Protein AF-A0A965UX71-F1 (afdb_monomer_lite)

Sequence (332 aa):
MTTPDVGQTIRFPSTSLLTIDSEDRWADYNQARAQQPGPYLDPFNFRLQGNQVLSTGFFTRLGVSEVVMPWCPNINPKTNKITINWTVPLVVGSQSITITLVDGFYTPQNLASTIQTIVRNIPGAPLPTFTMTYGDVDYPAFTYGSAEAGVSVSFSPLPYGTAAYPYPSTTKQLFDVLGLNNTNDPRDASGNPAPVPGSGATPGGVYFGHFTLCQAIRYVDIVCPRLVAYQGLFDGSSQGSARDSLCRVYLGGFQSNLAVNDADFAPTGTLPVVVYRNFTTPKQIQWIAKQNISANLEFQVYGDDGQLFSSNFEETNLTQENWSMTLLLSEN

Secondary structure (DSSP, 8-state):
-PPP------PPP-EEEEEEEGGGGSSSHHHHHH--SSTT--TTEEEEEEEEEEE-S---EEEEEEEEEEPPPSBSTTTSEEEEEEE-TT-SS-EEEEEEPPSB---HHHHHHHHHHHHHT-TT-S-TTEEEEEEETTEEEEEEEE-STT-EEEEEPPPTTBTTB-S-TTS--HHHHTT--TT-EEE-TTS-B----TT-PPTT-EEEPPP----S-SEEEEE-HHHHTT-SS--S---S--S--SEEEES-----SS-TT-TT---TTSS--EEEEE-SSPPEEE--TT--EEEEEEEEEEETTSSBGGGGTTTSSPPPPP-EEEEEEE--

pLDDT: mean 83.26, std 14.19, range [36.56, 98.06]

Foldseek 3Di:
DDDPPDPDDDDDKDKDKDKDWLVLLDPDPVRLVVDDDDPCVFLQWHWQDDPDFSDFAQFFKKFWFKKKFWFFALCFPQAFKWKKWKDAPPDPDIDIDIDGHAGDFAFQQSVQVRVLVRQLPDPPDPAVQKHWGAFDDAAGAIKIWGQDFRMGMDIDGDDECDPVRNHHPLADYNCVLRQADPCQFFDDPVRHRDDDDPDDDRGGTMTIHHHHRSHRFFKKFKAKQVVQVQFPDQDPPDPQASGGGSDMGGQDDDDDPDDSRDSPDHGRNSHTDIDMDGDPPGDMGGGDGRDTRHSTIIIHMATSNRHTSCVRCPPHPDDRDMMMIMMMGISD

Radius of gyration: 25.94 Å; chains: 1; bounding box: 64×42×102 Å

Structure (mmCIF, N/CA/C/O backbone):
data_AF-A0A965UX71-F1
#
_entry.id   AF-A0A965UX71-F1
#
loop_
_atom_site.group_PDB
_atom_site.id
_atom_site.type_symbol
_atom_site.label_atom_id
_atom_site.label_alt_id
_atom_site.label_comp_id
_atom_site.label_asym_id
_atom_site.label_entity_id
_atom_site.label_seq_id
_atom_site.pdbx_PDB_ins_code
_atom_site.Cartn_x
_atom_site.Cartn_y
_atom_site.Cartn_z
_atom_site.occupancy
_atom_site.B_iso_or_equiv
_atom_site.auth_seq_id
_atom_site.auth_comp_id
_atom_site.auth_asym_id
_atom_site.auth_atom_id
_atom_site.pdbx_PDB_model_num
ATOM 1 N N . MET A 1 1 ? -22.814 -2.228 70.847 1.00 54.53 1 MET A N 1
ATOM 2 C CA . MET A 1 1 ? -23.042 -1.618 69.521 1.00 54.53 1 MET A CA 1
ATOM 3 C C . MET A 1 1 ? -22.538 -2.608 68.491 1.00 54.53 1 MET A C 1
ATOM 5 O O . MET A 1 1 ? -21.334 -2.758 68.354 1.00 54.53 1 MET A O 1
ATOM 9 N N . THR A 1 2 ? -23.435 -3.371 67.878 1.00 57.84 2 THR A N 1
ATOM 10 C CA . THR A 1 2 ? -23.113 -4.266 66.764 1.00 57.84 2 THR A CA 1
ATOM 11 C C . THR A 1 2 ? -22.982 -3.412 65.510 1.00 57.84 2 THR A C 1
ATOM 13 O O . THR A 1 2 ? -23.930 -2.719 65.142 1.00 57.84 2 THR A O 1
ATOM 16 N N . THR A 1 3 ? -21.799 -3.397 64.899 1.00 61.12 3 THR A N 1
ATOM 17 C CA . THR A 1 3 ? -21.593 -2.819 63.568 1.00 61.12 3 THR A CA 1
ATOM 18 C C . THR A 1 3 ? -22.593 -3.461 62.604 1.00 61.12 3 THR A C 1
ATOM 20 O O . THR A 1 3 ? -22.674 -4.689 62.589 1.00 61.12 3 THR A O 1
ATOM 23 N N . PRO A 1 4 ? -23.390 -2.679 61.853 1.00 64.88 4 PRO A N 1
ATOM 24 C CA . PRO A 1 4 ? -24.297 -3.249 60.868 1.00 64.88 4 PRO A CA 1
ATOM 25 C C . PRO A 1 4 ? -23.485 -4.023 59.828 1.00 64.88 4 PRO A C 1
ATOM 27 O O . PRO A 1 4 ? -22.452 -3.529 59.369 1.00 64.88 4 PRO A O 1
ATOM 30 N N . ASP A 1 5 ? -23.947 -5.225 59.479 1.00 57.62 5 ASP A N 1
ATOM 31 C CA . ASP A 1 5 ? -23.404 -5.998 58.364 1.00 57.62 5 ASP A CA 1
ATOM 32 C C . ASP A 1 5 ? -23.476 -5.141 57.099 1.00 57.62 5 ASP A C 1
ATOM 34 O O . ASP A 1 5 ? -24.552 -4.845 56.572 1.00 57.62 5 ASP A O 1
ATOM 38 N N . VAL A 1 6 ? -22.314 -4.697 56.624 1.00 68.12 6 VAL A N 1
ATOM 39 C CA . VAL A 1 6 ? -22.210 -3.997 55.349 1.00 68.12 6 VAL A CA 1
ATOM 40 C C . VAL A 1 6 ? -22.163 -5.069 54.273 1.00 68.12 6 VAL A C 1
ATOM 42 O O . VAL A 1 6 ? -21.115 -5.655 54.009 1.00 68.12 6 VAL A O 1
ATOM 45 N N . GLY A 1 7 ? -23.312 -5.344 53.657 1.00 62.47 7 GLY A N 1
ATOM 46 C CA . GLY A 1 7 ? -23.377 -6.190 52.472 1.00 62.47 7 GLY A CA 1
ATOM 47 C C . GLY A 1 7 ? -22.510 -5.594 51.364 1.00 62.47 7 GLY A C 1
ATOM 48 O O . GLY A 1 7 ? -22.848 -4.559 50.787 1.00 62.47 7 GLY A O 1
ATOM 49 N N . GLN A 1 8 ? -21.374 -6.225 51.071 1.00 67.44 8 GLN A N 1
ATOM 50 C CA . GLN A 1 8 ? -20.514 -5.812 49.970 1.00 67.44 8 GLN A CA 1
ATOM 51 C C . GLN A 1 8 ? -21.078 -6.391 48.670 1.00 67.44 8 GLN A C 1
ATOM 53 O O . GLN A 1 8 ? -21.149 -7.605 48.492 1.00 67.44 8 GLN A O 1
ATOM 58 N N . THR A 1 9 ? -21.495 -5.525 47.747 1.00 68.81 9 THR A N 1
ATOM 59 C CA . THR A 1 9 ? -21.882 -5.968 46.403 1.00 68.81 9 THR A CA 1
ATOM 60 C C . THR A 1 9 ? -20.615 -6.338 45.636 1.00 68.81 9 THR A C 1
ATOM 62 O O . THR A 1 9 ? -19.836 -5.461 45.264 1.00 68.81 9 THR A O 1
ATOM 65 N N . ILE A 1 10 ? -20.393 -7.634 45.414 1.00 69.75 10 ILE A N 1
ATOM 66 C CA . ILE A 1 10 ? -19.317 -8.136 44.556 1.00 69.75 10 ILE A CA 1
ATOM 67 C C . ILE A 1 10 ? -19.854 -8.166 43.125 1.00 69.75 10 ILE A C 1
ATOM 69 O O . ILE A 1 10 ? -20.759 -8.937 42.812 1.00 69.75 10 ILE A O 1
ATOM 73 N N . ARG A 1 11 ? -19.306 -7.319 42.252 1.00 68.81 11 ARG A N 1
ATOM 74 C CA . ARG A 1 11 ? -19.575 -7.368 40.812 1.00 68.81 11 ARG A CA 1
ATOM 75 C C . ARG A 1 11 ? -18.464 -8.158 40.127 1.00 68.81 11 ARG A C 1
ATOM 77 O O . ARG A 1 11 ? -17.290 -7.859 40.329 1.00 68.81 11 ARG A O 1
ATOM 84 N N . PHE A 1 12 ? -18.836 -9.147 39.317 1.00 73.50 12 PHE A N 1
ATOM 85 C CA . PHE A 1 12 ? -17.880 -9.860 38.473 1.00 73.50 12 PHE A CA 1
ATOM 86 C C . PHE A 1 12 ? -17.371 -8.948 37.351 1.00 73.50 12 PHE A C 1
ATOM 88 O O . PHE A 1 12 ? -18.157 -8.139 36.846 1.00 73.50 12 PHE A O 1
ATOM 95 N N . PRO A 1 13 ? -16.098 -9.083 36.938 1.00 78.56 13 PRO A N 1
ATOM 96 C CA . PRO A 1 13 ? -15.578 -8.354 35.792 1.00 78.56 13 PRO A CA 1
ATOM 97 C C . PRO A 1 13 ? -16.457 -8.586 34.570 1.00 78.56 13 PRO A C 1
ATOM 99 O O . PRO A 1 13 ? -16.799 -9.727 34.255 1.00 78.56 13 PRO A O 1
ATOM 102 N N . SER A 1 14 ? -16.815 -7.507 33.885 1.00 82.62 14 SER A N 1
ATOM 103 C CA . SER A 1 14 ? -17.554 -7.582 32.630 1.00 82.62 14 SER A CA 1
ATOM 104 C C . SER A 1 14 ? -16.690 -7.178 31.441 1.00 82.62 14 SER A C 1
ATOM 106 O O . SER A 1 14 ? -15.721 -6.420 31.560 1.00 82.62 14 SER A O 1
ATOM 108 N N . THR A 1 15 ? -17.046 -7.728 30.287 1.00 89.25 15 THR A N 1
ATOM 109 C CA . THR A 1 15 ? -16.502 -7.344 28.991 1.00 89.25 15 THR A CA 1
ATOM 110 C C . THR A 1 15 ? -17.636 -6.888 28.084 1.00 89.25 15 THR A C 1
ATOM 112 O O . THR A 1 15 ? -18.778 -7.325 28.223 1.00 89.25 15 THR A O 1
ATOM 115 N N . SER A 1 16 ? -17.328 -5.976 27.170 1.00 91.56 16 SER A N 1
ATOM 116 C CA . SER A 1 16 ? -18.247 -5.513 26.131 1.00 91.56 16 SER A CA 1
ATOM 117 C C . SER A 1 16 ? -17.485 -5.329 24.824 1.00 91.56 16 SER A C 1
ATOM 119 O O . SER A 1 16 ? -16.259 -5.207 24.834 1.00 91.56 16 SER A O 1
ATOM 121 N N . LEU A 1 17 ? -18.203 -5.311 23.706 1.00 93.00 17 LEU A N 1
ATOM 122 C CA . LEU A 1 17 ? -17.642 -5.032 22.392 1.00 93.00 17 LEU A CA 1
ATOM 123 C C . LEU A 1 17 ? -18.128 -3.667 21.914 1.00 93.00 17 LEU A C 1
ATOM 125 O O . LEU A 1 17 ? -19.317 -3.364 21.978 1.00 93.00 17 LEU A O 1
ATOM 129 N N . LEU A 1 18 ? -17.196 -2.863 21.415 1.00 92.94 18 LEU A N 1
ATOM 130 C CA . LEU A 1 18 ? -17.487 -1.692 20.603 1.00 92.94 18 LEU A CA 1
ATOM 131 C C . LEU A 1 18 ? -17.066 -2.013 19.169 1.00 92.94 18 LEU A C 1
ATOM 133 O O . LEU A 1 18 ? -15.877 -2.060 18.859 1.00 92.94 18 LEU A O 1
ATOM 137 N N . THR A 1 19 ? -18.048 -2.274 18.318 1.00 94.62 19 THR A N 1
ATOM 138 C CA . THR A 1 19 ? -17.858 -2.543 16.891 1.00 94.62 19 THR A CA 1
ATOM 139 C C . THR A 1 19 ? -17.997 -1.244 16.116 1.00 94.62 19 THR A C 1
ATOM 141 O O . THR A 1 19 ? -18.930 -0.482 16.363 1.00 94.62 19 THR A O 1
ATOM 144 N N . ILE A 1 20 ? -17.064 -0.991 15.210 1.00 94.25 20 ILE A N 1
ATOM 145 C CA . ILE A 1 20 ? -17.034 0.190 14.354 1.00 94.25 20 ILE A CA 1
ATOM 146 C C . ILE A 1 20 ? -17.053 -0.297 12.912 1.00 94.25 20 ILE A C 1
ATOM 148 O O . ILE A 1 20 ? -16.180 -1.078 12.534 1.00 94.25 20 ILE A O 1
ATOM 152 N N . ASP A 1 21 ? -17.994 0.191 12.116 1.00 94.56 21 ASP A N 1
ATOM 153 C CA . ASP A 1 21 ? -17.941 0.097 10.663 1.00 94.56 21 ASP A CA 1
ATOM 154 C C . ASP A 1 21 ? -17.746 1.499 10.084 1.00 94.56 21 ASP A C 1
ATOM 156 O O . ASP A 1 21 ? -18.343 2.470 10.555 1.00 94.56 21 ASP A O 1
ATOM 160 N N . SER A 1 22 ? -16.904 1.648 9.064 1.00 94.19 22 SER A N 1
ATOM 161 C CA . SER A 1 22 ? -16.808 2.932 8.379 1.00 94.19 22 SER A CA 1
ATOM 162 C C . SER A 1 22 ? -18.118 3.308 7.691 1.00 94.19 22 SER A C 1
ATOM 164 O O . SER A 1 22 ? -18.383 4.499 7.515 1.00 94.1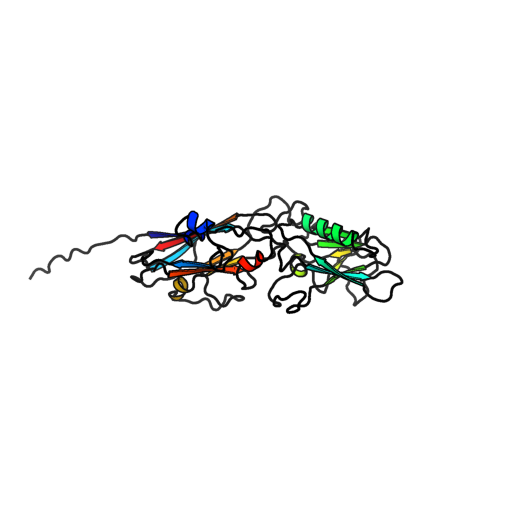9 22 SER A O 1
ATOM 166 N N . GLU A 1 23 ? -18.982 2.342 7.364 1.00 91.88 23 GLU A N 1
ATOM 167 C CA . GLU A 1 23 ? -20.346 2.565 6.877 1.00 91.88 23 GLU A CA 1
ATOM 168 C C . GLU A 1 23 ? -21.235 3.322 7.876 1.00 91.88 23 GLU A C 1
ATOM 170 O O . GLU A 1 23 ? -22.086 4.102 7.445 1.00 91.88 23 GLU A O 1
ATOM 175 N N . ASP A 1 24 ? -20.958 3.218 9.183 1.00 88.81 24 ASP A N 1
ATOM 176 C CA . ASP A 1 24 ? -21.690 3.915 10.256 1.00 88.81 24 ASP A CA 1
ATOM 177 C C . ASP A 1 24 ? -21.539 5.449 10.196 1.00 88.81 24 ASP A C 1
ATOM 179 O O . ASP A 1 24 ? -22.170 6.187 10.959 1.00 88.81 24 ASP A O 1
ATOM 183 N N . ARG A 1 25 ? -20.710 5.971 9.279 1.00 87.88 25 ARG A N 1
ATOM 184 C CA . ARG A 1 25 ? -20.687 7.402 8.932 1.00 87.88 25 ARG A CA 1
ATOM 185 C C . ARG A 1 25 ? -22.012 7.884 8.329 1.00 87.88 25 ARG A C 1
ATOM 187 O O . ARG A 1 25 ? -22.272 9.088 8.315 1.00 87.88 25 ARG A O 1
ATOM 194 N N . TRP A 1 26 ? -22.841 6.958 7.846 1.00 87.56 26 TRP A N 1
ATOM 195 C CA . TRP A 1 26 ? -24.172 7.215 7.313 1.00 87.56 26 TRP A CA 1
ATOM 196 C C . TRP A 1 26 ? -25.256 6.787 8.301 1.00 87.56 26 TRP A C 1
ATOM 198 O O . TRP A 1 26 ? -25.155 5.756 8.953 1.00 87.56 26 TRP A O 1
ATOM 208 N N . ALA A 1 27 ? -26.337 7.560 8.375 1.00 86.31 27 ALA A N 1
ATOM 209 C CA . ALA A 1 27 ? -27.530 7.181 9.124 1.00 86.31 27 ALA A CA 1
ATOM 210 C C . ALA A 1 27 ? -28.332 6.082 8.408 1.00 86.31 27 ALA A C 1
ATOM 212 O O . ALA A 1 27 ? -28.971 5.265 9.068 1.00 86.31 27 ALA A O 1
ATOM 213 N N . ASP A 1 28 ? -28.322 6.076 7.068 1.00 88.56 28 ASP A N 1
ATOM 214 C CA . ASP A 1 28 ? -28.986 5.069 6.240 1.00 88.56 28 ASP A CA 1
ATOM 215 C C . ASP A 1 28 ? -28.431 5.009 4.797 1.00 88.56 28 ASP A C 1
ATOM 217 O O . ASP A 1 28 ? -27.669 5.870 4.340 1.00 88.56 28 ASP A O 1
ATOM 221 N N . TYR A 1 29 ? -28.869 3.995 4.040 1.00 88.00 29 TYR A N 1
ATOM 222 C CA . TYR A 1 29 ? -28.500 3.788 2.633 1.00 88.00 29 TYR A CA 1
ATOM 223 C C . TYR A 1 29 ? -29.029 4.854 1.663 1.00 88.00 29 TYR A C 1
ATOM 225 O O . TYR A 1 29 ? -28.527 4.968 0.543 1.00 88.00 29 TYR A O 1
ATOM 233 N N . ASN A 1 30 ? -30.071 5.612 2.015 1.00 89.75 30 ASN A N 1
ATOM 234 C CA . ASN A 1 30 ? -30.532 6.722 1.179 1.00 89.75 30 ASN A CA 1
ATOM 235 C C . ASN A 1 30 ? -29.576 7.903 1.310 1.00 89.75 30 ASN A C 1
ATOM 237 O O . ASN A 1 30 ? -29.211 8.491 0.296 1.00 89.75 30 ASN A O 1
ATOM 241 N N . GLN A 1 31 ? -29.122 8.200 2.528 1.00 86.00 31 GLN A N 1
ATOM 242 C CA . GLN A 1 31 ? -28.096 9.196 2.784 1.00 86.00 31 GLN A CA 1
ATOM 243 C C . GLN A 1 31 ? -26.796 8.809 2.082 1.00 86.00 31 GLN A C 1
ATOM 245 O O . GLN A 1 31 ? -26.262 9.636 1.354 1.00 86.00 31 GLN A O 1
ATOM 250 N N . ALA A 1 32 ? -26.339 7.559 2.209 1.00 85.06 32 ALA A N 1
ATOM 251 C CA . ALA A 1 32 ? -25.137 7.090 1.516 1.00 85.06 32 ALA A CA 1
ATOM 252 C C . ALA A 1 32 ? -25.220 7.292 -0.013 1.00 85.06 32 ALA A C 1
ATOM 254 O O . ALA A 1 32 ? -24.261 7.740 -0.634 1.00 85.06 32 ALA A O 1
ATOM 255 N N . ARG A 1 33 ? -26.386 7.024 -0.623 1.00 85.00 33 ARG A N 1
ATOM 256 C CA . ARG A 1 33 ? -26.611 7.184 -2.074 1.00 85.00 33 ARG A CA 1
ATOM 257 C C . ARG A 1 33 ? -26.802 8.629 -2.531 1.00 85.00 33 ARG A C 1
ATOM 259 O O . ARG A 1 33 ? -26.497 8.944 -3.675 1.00 85.00 33 ARG A O 1
ATOM 266 N N . ALA A 1 34 ? -27.367 9.486 -1.684 1.00 83.50 34 ALA A N 1
ATOM 267 C CA . ALA A 1 34 ? -27.681 10.870 -2.033 1.00 83.50 34 ALA A CA 1
ATOM 268 C C . ALA A 1 34 ? -26.454 11.795 -1.996 1.00 83.50 34 ALA A C 1
ATOM 270 O O . ALA A 1 34 ? -26.512 12.912 -2.515 1.00 83.50 34 ALA A O 1
ATOM 271 N N . GLN A 1 35 ? -25.364 11.362 -1.364 1.00 74.81 35 GLN A N 1
ATOM 272 C CA . GLN A 1 35 ? -24.179 12.188 -1.166 1.00 74.81 35 GLN A CA 1
ATOM 273 C C . GLN A 1 35 ? -23.346 12.286 -2.443 1.00 74.81 35 GLN A C 1
ATOM 275 O O . GLN A 1 35 ? -23.067 11.300 -3.121 1.00 74.81 35 GLN A O 1
ATOM 280 N N . GLN A 1 36 ? -22.966 13.519 -2.767 1.00 62.97 36 GLN A N 1
ATOM 281 C CA . GLN A 1 36 ? -22.065 13.847 -3.868 1.00 62.97 36 GLN A CA 1
ATOM 282 C C . GLN A 1 36 ? -20.602 13.672 -3.424 1.00 62.97 36 GLN A C 1
ATOM 284 O O . GLN A 1 36 ? -20.338 13.686 -2.218 1.00 62.97 36 GLN A O 1
ATOM 289 N N . PRO A 1 37 ? -19.646 13.557 -4.367 1.00 60.00 37 PRO A N 1
ATOM 290 C CA . PRO A 1 37 ? -18.211 13.550 -4.078 1.00 60.00 37 PRO A CA 1
ATOM 291 C C . PRO A 1 37 ? -17.816 14.624 -3.050 1.00 60.00 37 PRO A C 1
ATOM 293 O O . PRO A 1 37 ? -18.024 15.814 -3.288 1.00 60.00 37 PRO A O 1
ATOM 296 N N . GLY A 1 38 ? -17.269 14.222 -1.898 1.00 56.66 38 GLY A N 1
ATOM 297 C CA . GLY A 1 38 ? -16.896 15.135 -0.815 1.00 56.66 38 GLY A CA 1
ATOM 298 C C . GLY A 1 38 ? -16.072 14.466 0.296 1.00 56.66 38 GLY A C 1
ATOM 299 O O . GLY A 1 38 ? -16.009 13.240 0.359 1.00 56.66 38 GLY A O 1
ATOM 300 N N . PRO A 1 39 ? -15.455 15.247 1.203 1.00 49.19 39 PRO A N 1
ATOM 301 C CA . PRO A 1 39 ? -14.504 14.747 2.207 1.00 49.19 39 PRO A CA 1
ATOM 302 C C . PRO A 1 39 ? -15.122 13.815 3.263 1.00 49.19 39 PRO A C 1
ATOM 304 O O . PRO A 1 39 ? -14.393 13.121 3.958 1.00 49.19 39 PRO A O 1
ATOM 307 N N . TYR A 1 40 ? -16.455 13.767 3.379 1.00 55.41 40 TYR A N 1
ATOM 308 C CA . TYR A 1 40 ? -17.178 12.840 4.262 1.00 55.41 40 TYR A CA 1
ATOM 309 C C . TYR A 1 40 ? -17.432 11.458 3.631 1.00 55.41 40 TYR A C 1
ATOM 311 O O . TYR A 1 40 ? -18.043 10.600 4.265 1.00 55.41 40 TYR A O 1
ATOM 319 N N . LEU A 1 41 ? -17.000 11.236 2.384 1.00 74.00 41 LEU A N 1
ATOM 320 C CA . LEU A 1 41 ? -17.153 9.947 1.706 1.00 74.00 41 LEU A CA 1
ATOM 321 C C . LEU A 1 41 ? -16.062 8.942 2.061 1.00 74.00 41 LEU A C 1
ATOM 323 O O . LEU A 1 41 ? -16.302 7.743 1.908 1.00 74.00 41 LEU A O 1
ATOM 327 N N . ASP A 1 42 ? -14.908 9.423 2.520 1.00 88.19 42 ASP A N 1
ATOM 328 C CA . ASP A 1 42 ? -13.710 8.614 2.688 1.00 88.19 42 ASP A CA 1
ATOM 329 C C . ASP A 1 42 ? -13.890 7.587 3.822 1.00 88.19 42 ASP A C 1
ATOM 331 O O . ASP A 1 42 ? -13.936 7.969 4.998 1.00 88.19 42 ASP A O 1
ATOM 335 N N . PRO A 1 43 ? -13.978 6.278 3.516 1.00 91.31 43 PRO A N 1
ATOM 336 C CA . PRO A 1 43 ? -14.095 5.259 4.545 1.00 91.31 43 PRO A CA 1
ATOM 337 C C . PRO A 1 43 ? -12.841 5.190 5.422 1.00 91.31 43 PRO A C 1
ATOM 339 O O . PRO A 1 43 ? -12.929 4.694 6.535 1.00 91.31 43 PRO A O 1
ATOM 342 N N . PHE A 1 44 ? -11.688 5.698 4.982 1.00 93.31 44 PHE A N 1
ATOM 343 C CA . PHE A 1 44 ? -10.427 5.694 5.727 1.00 93.31 44 PHE A CA 1
ATOM 344 C C . PHE A 1 44 ? -10.193 6.966 6.551 1.00 93.31 44 PHE A C 1
ATOM 346 O O . PHE A 1 44 ? -9.216 7.019 7.298 1.00 93.31 44 PHE A O 1
ATOM 353 N N . ASN A 1 45 ? -11.076 7.962 6.453 1.00 92.62 45 ASN A N 1
ATOM 354 C CA . ASN A 1 45 ? -11.062 9.180 7.259 1.00 92.62 45 ASN A CA 1
ATOM 355 C C . ASN A 1 45 ? -12.492 9.639 7.538 1.00 92.62 45 ASN A C 1
ATOM 357 O O . ASN A 1 45 ? -13.051 10.480 6.833 1.00 92.62 45 ASN A O 1
ATOM 361 N N . PHE A 1 46 ? -13.090 9.074 8.580 1.00 91.62 46 PHE A N 1
ATOM 362 C CA . PHE A 1 46 ? -14.475 9.352 8.928 1.00 91.62 46 PHE A CA 1
ATOM 363 C C . PHE A 1 46 ? -14.627 9.651 10.411 1.00 91.62 46 PHE A C 1
ATOM 365 O O . PHE A 1 46 ? -13.773 9.360 11.252 1.00 91.62 46 PHE A O 1
ATOM 372 N N . ARG A 1 47 ? -15.767 10.250 10.739 1.00 90.44 47 ARG A N 1
ATOM 373 C CA . ARG A 1 47 ? -16.115 10.602 12.106 1.00 90.44 47 ARG A CA 1
ATOM 374 C C . ARG A 1 47 ? -17.493 10.070 12.430 1.00 90.44 47 ARG A C 1
ATOM 376 O O . ARG A 1 47 ? -18.463 10.442 11.778 1.00 90.44 47 ARG A O 1
ATOM 383 N N . LEU A 1 48 ? -17.578 9.281 13.492 1.00 88.69 48 LEU A N 1
ATOM 384 C CA . LEU A 1 48 ? -18.850 8.974 14.124 1.00 88.69 48 LEU A CA 1
ATOM 385 C C . LEU A 1 48 ? -19.327 10.239 14.831 1.00 88.69 48 LEU A C 1
ATOM 387 O O . LEU A 1 48 ? -18.585 10.819 15.629 1.00 88.69 48 LEU A O 1
ATOM 391 N N . GLN A 1 49 ? -20.534 10.689 14.494 1.00 83.31 49 GLN A N 1
ATOM 392 C CA . GLN A 1 49 ? -21.162 11.864 15.087 1.00 83.31 49 GLN A CA 1
ATOM 393 C C . GLN A 1 49 ? -22.537 11.480 15.622 1.00 83.31 49 GLN A C 1
ATOM 395 O O . GLN A 1 49 ? -23.438 11.129 14.869 1.00 83.31 49 GLN A O 1
ATOM 400 N N . GLY A 1 50 ? -22.706 11.572 16.935 1.00 81.19 50 GLY A N 1
ATOM 401 C CA . GLY A 1 50 ? -23.987 11.379 17.593 1.00 81.19 50 GLY A CA 1
ATOM 402 C C . GLY A 1 50 ? -24.034 12.076 18.946 1.00 81.19 50 GLY A C 1
ATOM 40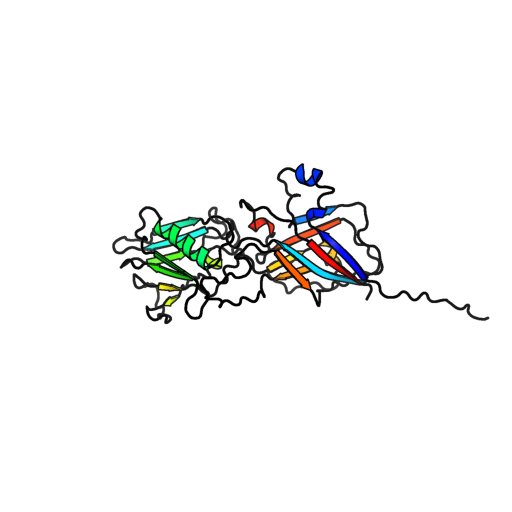3 O O . GLY A 1 50 ? -23.009 12.322 19.580 1.00 81.19 50 GLY A O 1
ATOM 404 N N . ASN A 1 51 ? -25.248 12.358 19.415 1.00 83.44 51 ASN A N 1
ATOM 405 C CA . ASN A 1 51 ? -25.483 12.921 20.752 1.00 83.44 51 ASN A CA 1
ATOM 406 C C . ASN A 1 51 ? -25.526 11.842 21.849 1.00 83.44 51 ASN A C 1
ATOM 408 O O . ASN A 1 51 ? -25.879 12.123 22.992 1.00 83.44 51 ASN A O 1
ATOM 412 N N . GLN A 1 52 ? -25.188 10.603 21.498 1.00 86.81 52 GLN A N 1
ATOM 413 C CA . GLN A 1 52 ? -25.256 9.443 22.374 1.00 86.81 52 GLN A CA 1
ATOM 414 C C . GLN A 1 52 ? -23.887 9.071 22.943 1.00 86.81 52 GLN A C 1
ATOM 416 O O . GLN A 1 52 ? -22.830 9.354 22.373 1.00 86.81 52 GLN A O 1
ATOM 421 N N . VAL A 1 53 ? -23.914 8.417 24.097 1.00 89.00 53 VAL A N 1
ATOM 422 C CA . VAL A 1 53 ? -22.740 7.741 24.642 1.00 89.00 53 VAL A CA 1
ATOM 423 C C . VAL A 1 53 ? -22.671 6.358 23.998 1.00 89.00 53 VAL A C 1
ATOM 425 O O . VAL A 1 53 ? -23.644 5.615 24.070 1.00 89.00 53 VAL A O 1
ATOM 428 N N . LEU A 1 54 ? -21.543 6.024 23.364 1.00 89.88 54 LEU A N 1
ATOM 429 C CA . LEU A 1 54 ? -21.347 4.730 22.696 1.00 89.88 54 LEU A CA 1
ATOM 430 C C . LEU A 1 54 ? -21.131 3.601 23.702 1.00 89.88 54 LEU A C 1
ATOM 432 O O . LEU A 1 54 ? -21.579 2.483 23.488 1.00 89.88 54 LEU A O 1
ATOM 436 N N . SER A 1 55 ? -20.439 3.894 24.802 1.00 89.00 55 SER A N 1
ATOM 437 C CA . SER A 1 55 ? -20.232 2.935 25.881 1.00 89.00 55 SER A CA 1
ATOM 438 C C . SER A 1 55 ? -20.139 3.639 27.230 1.00 89.00 55 SER A C 1
ATOM 440 O O . SER A 1 55 ? -19.408 4.625 27.389 1.00 89.00 55 SER A O 1
ATOM 442 N N . THR A 1 56 ? -20.904 3.125 28.191 1.00 86.62 56 THR A N 1
ATOM 443 C CA . THR A 1 56 ? -20.896 3.510 29.604 1.00 86.62 56 THR A CA 1
ATOM 444 C C . THR A 1 56 ? -20.432 2.318 30.434 1.00 86.62 56 THR A C 1
ATOM 446 O O . THR A 1 56 ? -20.782 1.174 30.152 1.00 86.62 56 THR A O 1
ATOM 449 N N . GLY A 1 57 ? -19.629 2.559 31.469 1.00 81.38 57 GLY A N 1
ATOM 450 C CA . GLY A 1 57 ? -19.191 1.476 32.350 1.00 81.38 57 GLY A CA 1
ATOM 451 C C . GLY A 1 57 ? -17.933 1.782 33.151 1.00 81.38 57 GLY A C 1
ATOM 452 O O . GLY A 1 57 ? -17.403 2.891 33.125 1.00 81.38 57 GLY A O 1
ATOM 453 N N . PHE A 1 58 ? -17.458 0.767 33.876 1.00 85.00 58 PHE A N 1
ATOM 454 C CA . PHE A 1 58 ? -16.228 0.812 34.673 1.00 85.00 58 PHE A CA 1
ATOM 455 C C . PHE A 1 58 ? -15.081 0.079 33.967 1.00 85.00 58 PHE A C 1
ATOM 457 O O . PHE A 1 58 ? -14.235 -0.521 34.624 1.00 85.00 58 PHE A O 1
ATOM 464 N N . PHE A 1 59 ? -15.053 0.107 32.631 1.00 88.19 59 PHE A N 1
ATOM 465 C CA . PHE A 1 59 ? -13.957 -0.496 31.883 1.00 88.19 59 PHE A CA 1
ATOM 466 C C . PHE A 1 59 ? -12.656 0.269 32.143 1.00 88.19 59 PHE A C 1
ATOM 468 O O . PHE A 1 59 ? -12.624 1.498 32.246 1.00 88.19 59 PHE A O 1
ATOM 475 N N . THR A 1 60 ? -11.590 -0.500 32.293 1.00 88.12 60 THR A N 1
ATOM 476 C CA . THR A 1 60 ? -10.232 -0.057 32.611 1.00 88.12 60 THR A CA 1
ATOM 477 C C . THR A 1 60 ? -9.273 -0.357 31.466 1.00 88.12 60 THR A C 1
ATOM 479 O O . THR A 1 60 ? -8.138 0.119 31.491 1.00 88.12 60 THR A O 1
ATOM 482 N N . ARG A 1 61 ? -9.716 -1.105 30.443 1.00 89.00 61 ARG A N 1
ATOM 483 C CA . ARG A 1 61 ? -8.944 -1.386 29.231 1.00 89.00 61 ARG A CA 1
ATOM 484 C C . ARG A 1 61 ? -9.801 -1.356 27.967 1.00 89.00 61 ARG A C 1
ATOM 486 O O . ARG A 1 61 ? -10.966 -1.756 27.978 1.00 89.00 61 ARG A O 1
ATOM 493 N N . LEU A 1 62 ? -9.173 -0.920 26.880 1.00 90.94 62 LEU A N 1
ATOM 494 C CA . LEU A 1 62 ? -9.629 -1.050 25.496 1.00 90.94 62 LEU A CA 1
ATOM 495 C C . LEU A 1 62 ? -8.588 -1.838 24.707 1.00 90.94 62 LEU A C 1
ATOM 497 O O . LEU A 1 62 ? -7.407 -1.530 24.811 1.00 90.94 62 LEU A O 1
ATOM 501 N N . GLY A 1 63 ? -8.992 -2.794 23.878 1.00 91.00 63 GLY A N 1
ATOM 502 C CA . GLY A 1 63 ? -8.072 -3.463 22.956 1.00 91.00 63 GLY A CA 1
ATOM 503 C C . GLY A 1 63 ? -8.722 -3.768 21.618 1.00 91.00 63 GLY A C 1
ATOM 504 O O . GLY A 1 63 ? -9.845 -4.255 21.587 1.00 91.00 63 GLY A O 1
ATOM 505 N N . VAL A 1 64 ? -8.028 -3.502 20.511 1.00 93.44 64 VAL A N 1
ATOM 506 C CA . VAL A 1 64 ? -8.521 -3.866 19.171 1.00 93.44 64 VAL A CA 1
ATOM 507 C C . VAL A 1 64 ? -8.421 -5.375 19.004 1.00 93.44 64 VAL A C 1
ATOM 509 O O . VAL A 1 64 ? -7.316 -5.896 18.900 1.00 93.44 64 VAL A O 1
ATOM 512 N N . SER A 1 65 ? -9.551 -6.075 18.984 1.00 94.00 65 SER A N 1
ATOM 513 C CA . SER A 1 65 ? -9.594 -7.530 18.826 1.00 94.00 65 SER A CA 1
ATOM 514 C C . SER A 1 65 ? -9.618 -7.949 17.364 1.00 94.00 65 SER A C 1
ATOM 516 O O . SER A 1 65 ? -9.013 -8.957 17.016 1.00 94.00 65 SER A O 1
ATOM 518 N N . GLU A 1 66 ? -10.289 -7.188 16.499 1.00 95.31 66 GLU A N 1
ATOM 519 C CA . GLU A 1 66 ? -10.467 -7.556 15.095 1.00 95.31 66 GLU A CA 1
ATOM 520 C C . GLU A 1 66 ? -10.415 -6.340 14.176 1.00 95.31 66 GLU A C 1
ATOM 522 O O . GLU A 1 66 ? -10.839 -5.250 14.561 1.00 95.31 66 GLU A O 1
ATOM 527 N N . VAL A 1 67 ? -9.914 -6.549 12.959 1.00 95.44 67 VAL A N 1
ATOM 528 C CA . VAL A 1 67 ? -9.968 -5.597 11.844 1.00 95.44 67 VAL A CA 1
ATOM 529 C C . VAL A 1 67 ? -10.292 -6.362 10.566 1.00 95.44 67 VAL A C 1
ATOM 531 O O . VAL A 1 67 ? -9.681 -7.398 10.294 1.00 95.44 67 VAL A O 1
ATOM 534 N N . VAL A 1 68 ? -11.214 -5.827 9.770 1.00 95.25 68 VAL A N 1
ATOM 535 C CA . VAL A 1 68 ? -11.538 -6.298 8.422 1.00 95.25 68 VAL A CA 1
ATOM 536 C C . VAL A 1 68 ? -11.407 -5.120 7.473 1.00 95.25 68 VAL A C 1
ATOM 538 O O . VAL A 1 68 ? -12.117 -4.132 7.636 1.00 95.25 68 VAL A O 1
ATOM 541 N N . MET A 1 69 ? -10.503 -5.190 6.497 1.00 93.19 69 MET A N 1
ATOM 542 C CA . MET A 1 69 ? -10.332 -4.091 5.547 1.00 93.19 69 MET A CA 1
ATOM 543 C C . MET A 1 69 ? -10.000 -4.558 4.126 1.00 93.19 69 MET A C 1
ATOM 545 O O . MET A 1 69 ? -9.178 -5.462 3.956 1.00 93.19 69 MET A O 1
ATOM 549 N N . PRO A 1 70 ? -10.578 -3.923 3.099 1.00 91.12 70 PRO A N 1
ATOM 550 C CA . PRO A 1 70 ? -10.121 -4.056 1.724 1.00 91.12 70 PRO A CA 1
ATOM 551 C C . PRO A 1 70 ? -8.721 -3.449 1.594 1.00 91.12 70 PRO A C 1
ATOM 553 O O . PRO A 1 70 ? -8.391 -2.443 2.231 1.00 91.12 70 PRO A O 1
ATOM 556 N N . TRP A 1 71 ? -7.876 -4.069 0.777 1.00 91.31 71 TRP A N 1
ATOM 557 C CA . TRP A 1 71 ? -6.522 -3.578 0.544 1.00 91.31 71 TRP A CA 1
ATOM 558 C C . TRP A 1 71 ? -6.422 -2.683 -0.698 1.00 91.31 71 TRP A C 1
ATOM 560 O O . TRP A 1 71 ? -7.255 -2.761 -1.599 1.00 91.31 71 TRP A O 1
ATOM 570 N N . CYS A 1 72 ? -5.390 -1.836 -0.763 1.00 91.25 72 CYS A N 1
ATOM 571 C CA . CYS A 1 72 ? -5.132 -0.982 -1.921 1.00 91.25 72 CYS A CA 1
ATOM 572 C C . CYS A 1 72 ? -4.267 -1.699 -2.975 1.00 91.25 72 CYS A C 1
ATOM 574 O O . CYS A 1 72 ? -3.466 -2.572 -2.630 1.00 91.25 72 CYS A O 1
ATOM 576 N N . PRO A 1 73 ? -4.345 -1.308 -4.254 1.00 92.81 73 PRO A N 1
ATOM 577 C CA . PRO A 1 73 ? -3.477 -1.869 -5.278 1.00 92.81 73 PRO A CA 1
ATOM 578 C C . PRO A 1 73 ? -2.017 -1.463 -5.115 1.00 92.81 73 PRO A C 1
ATOM 580 O O . PRO A 1 73 ? -1.690 -0.389 -4.597 1.00 92.81 73 PRO A O 1
ATOM 583 N N . ASN A 1 74 ? -1.130 -2.321 -5.616 1.00 94.81 74 ASN A N 1
ATOM 584 C CA . ASN A 1 74 ? 0.296 -2.043 -5.670 1.00 94.81 74 ASN A CA 1
ATOM 585 C C . ASN A 1 74 ? 0.699 -1.069 -6.784 1.00 94.81 74 ASN A C 1
ATOM 587 O O . ASN A 1 74 ? 1.728 -0.409 -6.638 1.00 94.81 74 ASN A O 1
ATOM 591 N N . ILE A 1 75 ? -0.092 -0.954 -7.855 1.00 96.56 75 ILE A N 1
ATOM 592 C CA . ILE A 1 75 ? 0.055 0.089 -8.875 1.00 96.56 75 ILE A CA 1
ATOM 593 C C . ILE A 1 75 ? -1.082 1.092 -8.705 1.00 96.56 75 ILE A C 1
ATOM 595 O O . ILE A 1 75 ? -2.251 0.762 -8.888 1.00 96.56 75 ILE A O 1
ATOM 599 N N . ASN A 1 76 ? -0.730 2.305 -8.305 1.00 94.25 76 ASN A N 1
ATOM 600 C CA . ASN A 1 76 ? -1.649 3.395 -7.996 1.00 94.25 76 ASN A CA 1
ATOM 601 C C . ASN A 1 76 ? -1.000 4.740 -8.408 1.00 94.25 76 ASN A C 1
ATOM 603 O O . ASN A 1 76 ? 0.135 4.722 -8.889 1.00 94.25 76 ASN A O 1
ATOM 607 N N . PRO A 1 77 ? -1.621 5.915 -8.201 1.00 92.62 77 PRO A N 1
ATOM 608 C CA . PRO A 1 77 ? -1.081 7.194 -8.681 1.00 92.62 77 PRO A CA 1
ATOM 609 C C . PRO A 1 77 ? 0.322 7.548 -8.173 1.00 92.62 77 PRO A C 1
ATOM 611 O O . PRO A 1 77 ? 0.999 8.395 -8.761 1.00 92.62 77 PRO A O 1
ATOM 614 N N . LYS A 1 78 ? 0.766 6.929 -7.072 1.00 94.69 78 LYS A N 1
ATOM 615 C CA . LYS A 1 78 ? 2.121 7.075 -6.522 1.00 94.69 78 LYS A CA 1
ATOM 616 C C . LYS A 1 78 ? 3.102 6.078 -7.147 1.00 94.69 78 LYS A C 1
ATOM 618 O O . LYS A 1 78 ? 4.295 6.332 -7.221 1.00 94.69 78 LYS A O 1
ATOM 623 N N . THR A 1 79 ? 2.631 4.935 -7.631 1.00 96.62 79 THR A N 1
ATOM 624 C CA . THR A 1 79 ? 3.472 3.817 -8.090 1.00 96.62 79 THR A CA 1
ATOM 625 C C . THR A 1 79 ? 3.217 3.410 -9.542 1.00 96.62 79 THR A C 1
ATOM 627 O O . THR A 1 79 ? 3.645 2.339 -9.958 1.00 96.62 79 THR A O 1
ATOM 630 N N . ASN A 1 80 ? 2.554 4.247 -10.342 1.00 96.94 80 ASN A N 1
ATOM 631 C CA . ASN A 1 80 ? 2.208 3.938 -11.733 1.00 96.94 80 ASN A CA 1
ATOM 632 C C . ASN A 1 80 ? 3.157 4.525 -12.782 1.00 96.94 80 ASN A C 1
ATOM 634 O O . ASN A 1 80 ? 2.993 4.245 -13.966 1.00 96.94 80 ASN A O 1
ATOM 638 N N . LYS A 1 81 ? 4.159 5.315 -12.388 1.00 97.12 81 LYS A N 1
ATOM 639 C CA . LYS A 1 81 ? 5.102 5.959 -13.314 1.00 97.12 81 LYS A CA 1
ATOM 640 C C . LYS A 1 81 ? 6.539 5.573 -13.017 1.00 97.12 81 LYS A C 1
ATOM 642 O O . LYS A 1 81 ? 6.940 5.478 -11.860 1.00 97.12 81 LYS A O 1
ATOM 647 N N . ILE A 1 82 ? 7.327 5.415 -14.077 1.00 97.00 82 ILE A N 1
ATOM 648 C CA . ILE A 1 82 ? 8.781 5.236 -14.008 1.00 97.00 82 ILE A CA 1
ATOM 649 C C . ILE A 1 82 ? 9.435 5.815 -15.261 1.00 97.00 82 ILE A C 1
ATOM 651 O O . ILE A 1 82 ? 8.843 5.798 -16.343 1.00 97.00 82 ILE A O 1
ATOM 655 N N . THR A 1 83 ? 10.657 6.325 -15.128 1.00 94.75 83 THR A N 1
ATOM 656 C CA . THR A 1 83 ? 11.444 6.769 -16.280 1.00 94.75 83 THR A CA 1
ATOM 657 C C . THR A 1 83 ? 12.319 5.627 -16.771 1.00 94.75 83 THR A C 1
ATOM 659 O O . THR A 1 83 ? 13.040 5.008 -15.991 1.00 94.75 83 THR A O 1
ATOM 662 N N . ILE A 1 84 ? 12.257 5.359 -18.070 1.00 92.81 84 ILE A N 1
ATOM 663 C CA . ILE A 1 84 ? 13.140 4.433 -18.772 1.00 92.81 84 ILE A CA 1
ATOM 664 C C . ILE A 1 84 ? 14.179 5.250 -19.512 1.00 92.81 84 ILE A C 1
ATOM 666 O O . ILE A 1 84 ? 13.841 6.212 -20.199 1.00 92.81 84 ILE A O 1
ATOM 670 N N . ASN A 1 85 ? 15.428 4.823 -19.407 1.00 90.12 85 ASN A N 1
ATOM 671 C CA . ASN A 1 85 ? 16.547 5.360 -20.150 1.00 90.12 85 ASN A CA 1
ATOM 672 C C . ASN A 1 85 ? 17.112 4.262 -21.047 1.00 90.12 85 ASN A C 1
ATOM 674 O O . ASN A 1 85 ? 17.192 3.102 -20.640 1.00 90.12 85 ASN A O 1
ATOM 678 N N . TRP A 1 86 ? 17.512 4.612 -22.263 1.00 87.31 86 TRP A N 1
ATOM 679 C CA . TRP A 1 86 ? 18.211 3.675 -23.132 1.00 87.31 86 TRP A CA 1
ATOM 680 C C . TRP A 1 86 ? 19.303 4.357 -23.939 1.00 87.31 86 TRP A C 1
ATOM 682 O O . TRP A 1 86 ? 19.228 5.543 -24.274 1.00 87.31 86 TRP A O 1
ATOM 692 N N . THR A 1 87 ? 20.321 3.575 -24.269 1.00 86.00 87 THR A N 1
ATOM 693 C CA . THR A 1 87 ? 21.386 3.971 -25.190 1.00 86.00 87 THR A CA 1
ATOM 694 C C . THR A 1 87 ? 21.429 3.000 -26.356 1.00 86.00 87 THR A C 1
ATOM 696 O O . THR A 1 87 ? 21.023 1.845 -26.226 1.00 86.00 87 THR A O 1
ATOM 699 N N . VAL A 1 88 ? 21.881 3.483 -27.509 1.00 82.62 88 VAL A N 1
ATOM 700 C CA . VAL A 1 88 ? 21.993 2.693 -28.736 1.00 82.62 88 VAL A CA 1
ATOM 701 C C . VAL A 1 88 ? 23.397 2.891 -29.295 1.00 82.62 88 VAL A C 1
ATOM 703 O O . VAL A 1 88 ? 23.954 3.989 -29.160 1.00 82.62 88 VAL A O 1
ATOM 706 N N . PRO A 1 89 ? 23.994 1.869 -29.924 1.00 73.50 89 PRO A N 1
ATOM 707 C CA . PRO A 1 89 ? 25.298 2.041 -30.531 1.00 73.50 89 PRO A CA 1
ATOM 708 C C . PRO A 1 89 ? 25.142 3.077 -31.651 1.00 73.50 89 PRO A C 1
ATOM 710 O O . PRO A 1 89 ? 24.230 2.970 -32.466 1.00 73.50 89 PRO A O 1
ATOM 713 N N . LEU A 1 90 ? 26.032 4.076 -31.689 1.00 73.19 90 LEU A N 1
ATOM 714 C CA . LEU A 1 90 ? 26.112 5.155 -32.695 1.00 73.19 90 LEU A CA 1
ATOM 715 C C . LEU A 1 90 ? 25.281 6.431 -32.446 1.00 73.19 90 LEU A C 1
ATOM 717 O O . LEU A 1 90 ? 25.471 7.396 -33.187 1.00 73.19 90 LEU A O 1
ATOM 721 N N . VAL A 1 91 ? 24.437 6.512 -31.409 1.00 73.88 91 VAL A N 1
ATOM 722 C CA . VAL A 1 91 ? 23.800 7.787 -31.009 1.00 73.88 91 VAL A CA 1
ATOM 723 C C . VAL A 1 91 ? 24.484 8.334 -29.761 1.00 73.88 91 VAL A C 1
ATOM 725 O O . VAL A 1 91 ? 24.608 7.647 -28.750 1.00 73.88 91 VAL A O 1
ATOM 728 N N . VAL A 1 92 ? 24.933 9.589 -29.825 1.00 69.69 92 VAL A N 1
ATOM 729 C CA . VAL A 1 92 ? 25.512 10.275 -28.665 1.00 69.69 92 VAL A CA 1
ATOM 730 C C . VAL A 1 92 ? 24.384 10.705 -27.726 1.00 69.69 92 VAL A C 1
ATOM 732 O O . VAL A 1 92 ? 23.575 11.560 -28.077 1.00 69.69 92 VAL A O 1
ATOM 735 N N . GLY A 1 93 ? 24.367 10.133 -26.523 1.00 69.50 93 GLY A N 1
ATOM 736 C CA . GLY A 1 93 ? 23.453 10.505 -25.440 1.00 69.50 93 GLY A CA 1
ATOM 737 C C . GLY A 1 93 ? 22.425 9.423 -25.110 1.00 69.50 93 GLY A C 1
ATOM 738 O O . GLY A 1 93 ? 21.965 8.689 -25.983 1.00 69.50 93 GLY A O 1
ATOM 739 N N . SER A 1 94 ? 22.056 9.336 -23.829 1.00 79.94 94 SER A N 1
ATOM 740 C CA . SER A 1 94 ? 20.930 8.507 -23.396 1.00 79.94 94 SER A CA 1
ATOM 741 C C . SER A 1 94 ? 19.623 9.167 -23.80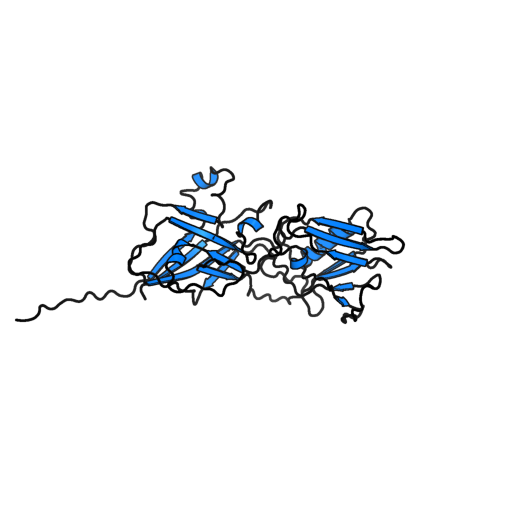3 1.00 79.94 94 SER A C 1
ATOM 743 O O . SER A 1 94 ? 19.423 10.358 -23.571 1.00 79.94 94 SER A O 1
ATOM 745 N N . GLN A 1 95 ? 18.726 8.380 -24.377 1.00 88.12 95 GLN A N 1
ATOM 746 C CA . GLN A 1 95 ? 17.328 8.753 -24.534 1.00 88.12 95 GLN A CA 1
ATOM 747 C C . GLN A 1 95 ? 16.587 8.422 -23.237 1.00 88.12 95 GLN A C 1
ATOM 749 O O . GLN A 1 95 ? 17.016 7.536 -22.492 1.00 88.12 95 GLN A O 1
ATOM 754 N N . SER A 1 96 ? 15.503 9.145 -22.953 1.00 90.50 96 SER A N 1
ATOM 755 C CA . SER A 1 96 ? 14.672 8.897 -21.774 1.00 90.50 96 SER A CA 1
ATOM 756 C C . SER A 1 96 ? 13.199 9.141 -22.078 1.00 90.50 96 SER A C 1
ATOM 758 O O . SER A 1 96 ? 12.864 10.061 -22.825 1.00 90.50 96 SER A O 1
ATOM 760 N N . ILE A 1 97 ? 12.322 8.325 -21.500 1.00 94.94 97 ILE A N 1
ATOM 761 C CA . ILE A 1 97 ? 10.873 8.517 -21.555 1.00 94.94 97 ILE A CA 1
ATOM 762 C C . ILE A 1 97 ? 10.238 8.057 -20.245 1.00 94.94 97 ILE A C 1
ATOM 764 O O . ILE A 1 97 ? 10.638 7.044 -19.671 1.00 94.94 97 ILE A O 1
ATOM 768 N N . THR A 1 98 ? 9.231 8.784 -19.769 1.00 96.69 98 THR A N 1
ATOM 769 C CA . THR A 1 98 ? 8.399 8.326 -18.653 1.00 96.69 98 THR A CA 1
ATOM 770 C C . THR A 1 98 ? 7.272 7.462 -19.194 1.00 96.69 98 THR A C 1
ATOM 772 O O . THR A 1 98 ? 6.484 7.912 -20.024 1.00 96.69 98 THR A O 1
ATOM 775 N N . ILE A 1 99 ? 7.180 6.230 -18.703 1.00 96.75 99 ILE A N 1
ATOM 776 C CA . ILE A 1 99 ? 6.041 5.353 -18.967 1.00 96.75 99 ILE A CA 1
ATOM 777 C C . ILE A 1 99 ? 5.044 5.428 -17.814 1.00 96.75 99 ILE A C 1
ATOM 779 O O . ILE A 1 99 ? 5.417 5.693 -16.671 1.00 96.75 99 ILE A O 1
ATOM 783 N N . THR A 1 100 ? 3.770 5.207 -18.130 1.00 96.62 100 THR A N 1
ATOM 784 C CA . THR A 1 100 ? 2.671 5.158 -17.159 1.00 96.62 100 THR A CA 1
ATOM 785 C C . THR A 1 100 ? 1.951 3.823 -17.302 1.00 96.62 100 THR A C 1
ATOM 787 O O . THR A 1 100 ? 1.637 3.407 -18.417 1.00 96.62 100 THR A O 1
ATOM 790 N N . LEU A 1 101 ? 1.718 3.149 -16.183 1.00 96.38 101 LEU A N 1
ATOM 791 C CA . LEU A 1 101 ? 0.942 1.921 -16.082 1.00 96.38 101 LEU A CA 1
ATOM 792 C C . LEU A 1 101 ? -0.497 2.275 -15.698 1.00 96.38 101 LEU A C 1
ATOM 794 O O . LEU A 1 101 ? -0.747 3.302 -15.073 1.00 96.38 101 LEU A O 1
ATOM 798 N N . VAL A 1 102 ? -1.449 1.422 -16.070 1.00 94.94 102 VAL A N 1
ATOM 799 C CA . VAL A 1 102 ? -2.832 1.561 -15.600 1.00 94.94 102 VAL A CA 1
ATOM 800 C C . VAL A 1 102 ? -2.887 1.121 -14.140 1.00 94.94 102 VAL A C 1
ATOM 802 O O . VAL A 1 102 ? -2.362 0.055 -13.814 1.00 94.94 102 VAL A O 1
ATOM 805 N N . ASP A 1 103 ? -3.531 1.912 -13.285 1.00 94.25 103 ASP A N 1
ATOM 806 C CA . ASP A 1 103 ? -3.697 1.594 -11.865 1.00 94.25 103 ASP A CA 1
ATOM 807 C C . ASP A 1 103 ? -4.444 0.268 -11.673 1.00 94.25 103 ASP A C 1
ATOM 809 O O . ASP A 1 103 ? -5.420 -0.028 -12.367 1.00 94.25 103 ASP A O 1
ATOM 813 N N . GLY A 1 104 ? -3.982 -0.549 -10.729 1.00 94.38 104 GLY A N 1
ATOM 814 C CA . GLY A 1 104 ? -4.546 -1.868 -10.494 1.00 94.38 104 GLY A CA 1
ATOM 815 C C . GLY A 1 104 ? -3.637 -2.803 -9.710 1.00 94.38 104 GLY A C 1
ATOM 816 O O . GLY A 1 104 ? -2.541 -2.456 -9.266 1.00 94.38 104 GLY A O 1
ATOM 817 N N . PHE A 1 105 ? -4.141 -4.016 -9.515 1.00 94.62 105 PHE A N 1
ATOM 818 C CA . PHE A 1 105 ? -3.428 -5.096 -8.850 1.00 94.62 105 PHE A CA 1
ATOM 819 C C . PHE A 1 105 ? -2.633 -5.890 -9.881 1.00 94.62 105 PHE A C 1
ATOM 821 O O . PHE A 1 105 ? -3.210 -6.482 -10.795 1.00 94.62 105 PHE A O 1
ATOM 828 N N . TYR A 1 106 ? -1.314 -5.908 -9.727 1.00 96.44 106 TYR A N 1
ATOM 829 C CA . TYR A 1 106 ? -0.421 -6.667 -10.591 1.00 96.44 106 TYR A CA 1
ATOM 830 C C . TYR A 1 106 ? 0.376 -7.648 -9.756 1.00 96.44 106 TYR A C 1
ATOM 832 O O . TYR A 1 106 ? 1.181 -7.227 -8.919 1.00 96.44 106 TYR A O 1
ATOM 840 N N . THR A 1 107 ? 0.234 -8.941 -10.056 1.00 95.50 107 THR A N 1
ATOM 841 C CA . THR A 1 107 ? 1.245 -9.922 -9.658 1.00 95.50 107 THR A CA 1
ATOM 842 C C . THR A 1 107 ? 2.603 -9.491 -10.222 1.00 95.50 107 THR A C 1
ATOM 844 O O . THR A 1 107 ? 2.655 -8.813 -11.256 1.00 95.50 107 THR A O 1
ATOM 847 N N . PRO A 1 108 ? 3.717 -9.867 -9.584 1.00 95.31 108 PRO A N 1
ATOM 848 C CA . PRO A 1 108 ? 5.042 -9.516 -10.074 1.00 95.31 108 PRO A CA 1
ATOM 849 C C . PRO A 1 108 ? 5.275 -9.893 -11.547 1.00 95.31 108 PRO A C 1
ATOM 851 O O . PRO A 1 108 ? 5.757 -9.071 -12.327 1.00 95.31 108 PRO A O 1
ATOM 854 N N . GLN A 1 109 ? 4.836 -11.080 -11.977 1.00 95.00 109 GLN A N 1
ATOM 855 C CA . GLN A 1 109 ? 4.956 -11.505 -13.374 1.00 95.00 109 GLN A CA 1
ATOM 856 C C . GLN A 1 109 ? 4.042 -10.714 -14.328 1.00 95.00 109 GLN A C 1
ATOM 858 O O . GLN A 1 109 ? 4.459 -10.373 -15.443 1.00 95.00 109 GLN A O 1
ATOM 863 N N . ASN A 1 110 ? 2.821 -10.358 -13.903 1.00 96.38 110 ASN A N 1
ATOM 864 C CA . ASN A 1 110 ? 1.943 -9.476 -14.680 1.00 96.38 110 ASN A CA 1
ATOM 865 C C . ASN A 1 110 ? 2.567 -8.087 -14.841 1.00 96.38 110 ASN A C 1
ATOM 867 O O . ASN A 1 110 ? 2.492 -7.496 -15.921 1.00 96.38 110 ASN A O 1
ATOM 871 N N . LEU A 1 111 ? 3.215 -7.577 -13.790 1.00 97.38 111 LEU A N 1
ATOM 872 C CA . LEU A 1 111 ? 3.908 -6.294 -13.810 1.00 97.38 111 LEU A CA 1
ATOM 873 C C . LEU A 1 111 ? 5.092 -6.320 -14.787 1.00 97.38 111 LEU A C 1
ATOM 875 O O . LEU A 1 111 ? 5.190 -5.439 -15.643 1.00 97.38 111 LEU A O 1
ATOM 879 N N . ALA A 1 112 ? 5.925 -7.366 -14.734 1.00 96.75 112 ALA A N 1
ATOM 880 C CA . ALA A 1 112 ? 7.034 -7.576 -15.669 1.00 96.75 112 ALA A CA 1
ATOM 881 C C . ALA A 1 112 ? 6.546 -7.603 -17.128 1.00 96.75 112 ALA A C 1
ATOM 883 O O . ALA A 1 112 ? 7.054 -6.871 -17.979 1.00 96.75 112 ALA A O 1
ATOM 884 N N . SER A 1 113 ? 5.501 -8.389 -17.403 1.00 97.12 113 SER A N 1
ATOM 885 C CA . SER A 1 113 ? 4.922 -8.548 -18.744 1.00 97.12 113 SER A CA 1
ATOM 886 C C . SER A 1 113 ? 4.300 -7.249 -19.273 1.00 97.12 113 SER A C 1
ATOM 888 O O . SER A 1 113 ? 4.429 -6.925 -20.458 1.00 97.12 113 SER A O 1
ATOM 890 N N . THR A 1 114 ? 3.656 -6.477 -18.393 1.00 98.00 114 THR A N 1
ATOM 891 C CA . THR A 1 114 ? 3.049 -5.180 -18.727 1.00 98.00 114 THR A CA 1
ATOM 892 C C . THR A 1 114 ? 4.120 -4.158 -19.082 1.00 98.00 114 THR A C 1
ATOM 894 O O . THR A 1 114 ? 4.057 -3.556 -20.154 1.00 98.00 114 THR A O 1
ATOM 897 N N . ILE A 1 115 ? 5.148 -4.014 -18.239 1.00 98.06 115 ILE A N 1
ATOM 898 C CA . ILE A 1 115 ? 6.275 -3.114 -18.507 1.00 98.06 115 ILE A CA 1
ATOM 899 C C . ILE A 1 115 ? 6.970 -3.532 -19.802 1.00 98.06 115 ILE A C 1
ATOM 901 O O . ILE A 1 115 ? 7.155 -2.694 -20.679 1.00 98.06 115 ILE A O 1
ATOM 905 N N . GLN A 1 116 ? 7.265 -4.824 -19.981 1.00 97.62 116 GLN A N 1
ATOM 906 C CA . GLN A 1 116 ? 7.862 -5.349 -21.210 1.00 97.62 116 GLN A CA 1
ATOM 907 C C . GLN A 1 116 ? 7.066 -4.955 -22.457 1.00 97.62 116 GLN A C 1
ATOM 909 O O . GLN A 1 116 ? 7.644 -4.499 -23.443 1.00 97.62 116 GLN A O 1
ATOM 914 N N . THR A 1 117 ? 5.742 -5.105 -22.412 1.00 98.00 117 THR A N 1
ATOM 915 C CA . THR A 1 117 ? 4.861 -4.751 -23.529 1.00 98.00 117 THR A CA 1
ATOM 916 C C . THR A 1 117 ? 4.896 -3.253 -23.817 1.00 98.00 117 THR A C 1
ATOM 918 O O . THR A 1 117 ? 4.978 -2.865 -24.980 1.00 98.00 117 THR A O 1
ATOM 921 N N . ILE A 1 118 ? 4.880 -2.404 -22.788 1.00 97.75 118 ILE A N 1
ATOM 922 C CA . ILE A 1 118 ? 4.970 -0.949 -22.964 1.00 97.75 118 ILE A CA 1
ATOM 923 C C . ILE A 1 118 ? 6.330 -0.569 -23.565 1.00 97.75 118 ILE A C 1
ATOM 925 O O . ILE A 1 118 ? 6.365 0.151 -24.559 1.00 97.75 118 ILE A O 1
ATOM 929 N N . VAL A 1 119 ? 7.438 -1.091 -23.022 1.00 96.44 119 VAL A N 1
ATOM 930 C CA . VAL A 1 119 ? 8.802 -0.760 -23.475 1.00 96.44 119 VAL A CA 1
ATOM 931 C C . VAL A 1 119 ? 9.020 -1.145 -24.938 1.00 96.44 119 VAL A C 1
ATOM 933 O O . VAL A 1 119 ? 9.535 -0.342 -25.715 1.00 96.44 119 VAL A O 1
ATOM 936 N N . ARG A 1 120 ? 8.584 -2.346 -25.343 1.00 96.81 120 ARG A N 1
ATOM 937 C CA . ARG A 1 120 ? 8.705 -2.822 -26.733 1.00 96.81 120 ARG A CA 1
ATOM 938 C C . ARG A 1 120 ? 7.940 -1.965 -27.739 1.00 96.81 120 ARG A C 1
ATOM 940 O O . ARG A 1 120 ? 8.294 -1.959 -28.913 1.00 96.81 120 ARG A O 1
ATOM 947 N N . ASN A 1 121 ? 6.899 -1.269 -27.286 1.00 96.56 121 ASN A N 1
ATOM 948 C CA . ASN A 1 121 ? 6.019 -0.462 -28.125 1.00 96.56 121 ASN A CA 1
ATOM 949 C C . ASN A 1 121 ? 6.314 1.047 -28.046 1.00 96.56 121 ASN A C 1
ATOM 951 O O . ASN A 1 121 ? 5.531 1.834 -28.578 1.00 96.56 121 ASN A O 1
ATOM 955 N N . ILE A 1 122 ? 7.417 1.477 -27.414 1.00 94.94 122 ILE A N 1
ATOM 956 C CA . ILE A 1 122 ? 7.820 2.893 -27.408 1.00 94.94 122 ILE A CA 1
ATOM 957 C C . ILE A 1 122 ? 8.130 3.331 -28.854 1.00 94.94 122 ILE A C 1
ATOM 959 O O . ILE A 1 122 ? 9.062 2.798 -29.466 1.00 94.94 122 ILE A O 1
ATOM 963 N N . PRO A 1 123 ? 7.398 4.311 -29.421 1.00 91.75 123 PRO A N 1
ATOM 964 C CA . PRO A 1 123 ? 7.602 4.728 -30.804 1.00 91.75 123 PRO A CA 1
ATOM 965 C C . PRO A 1 123 ? 9.025 5.243 -31.046 1.00 91.75 123 PRO A C 1
ATOM 967 O O . PRO A 1 123 ? 9.497 6.144 -30.358 1.00 91.75 123 PRO A O 1
ATOM 970 N N . GLY A 1 124 ? 9.706 4.678 -32.046 1.00 86.00 124 GLY A N 1
ATOM 971 C CA . GLY A 1 124 ? 11.060 5.088 -32.435 1.00 86.00 124 GLY A CA 1
ATOM 972 C C . GLY A 1 124 ? 12.190 4.572 -31.536 1.00 86.00 124 GLY A C 1
ATOM 973 O O . GLY A 1 124 ? 13.352 4.840 -31.837 1.00 86.00 124 GLY A O 1
ATOM 974 N N . ALA A 1 125 ? 11.895 3.814 -30.475 1.00 88.38 125 ALA A N 1
ATOM 975 C CA . ALA A 1 125 ? 12.921 3.163 -29.665 1.00 88.38 125 ALA A CA 1
ATOM 976 C C . ALA A 1 125 ? 13.303 1.793 -30.264 1.00 88.38 125 ALA A C 1
ATOM 978 O O . ALA A 1 125 ? 12.415 0.996 -30.577 1.00 88.38 125 ALA A O 1
ATOM 979 N N . PRO A 1 126 ? 14.599 1.451 -30.393 1.00 86.44 126 PRO A N 1
ATOM 980 C CA . PRO A 1 126 ? 15.035 0.135 -30.862 1.00 86.44 126 PRO A CA 1
ATOM 981 C C . PRO A 1 126 ? 15.016 -0.884 -29.714 1.00 86.44 126 PRO A C 1
ATOM 983 O O . PRO A 1 126 ? 16.034 -1.467 -29.353 1.00 86.44 126 PRO A O 1
ATOM 986 N N . LEU A 1 127 ? 13.841 -1.072 -29.107 1.00 91.44 127 LEU A N 1
ATOM 987 C CA . LEU A 1 127 ? 13.629 -1.967 -27.967 1.00 91.44 127 LEU A CA 1
ATOM 988 C C . LEU A 1 127 ? 12.665 -3.148 -28.233 1.00 91.44 127 LEU A C 1
ATOM 990 O O . LEU A 1 127 ? 12.088 -3.650 -27.265 1.00 91.44 127 LEU A O 1
ATOM 994 N N . PRO A 1 128 ? 12.470 -3.666 -29.470 1.00 93.38 128 PRO A N 1
ATOM 995 C CA . PRO A 1 128 ? 11.509 -4.754 -29.706 1.00 93.38 128 PRO A CA 1
ATOM 996 C C . PRO A 1 128 ? 11.907 -6.062 -29.001 1.00 93.38 128 PRO A C 1
ATOM 998 O O . PRO A 1 128 ? 11.058 -6.902 -28.707 1.00 93.38 128 PRO A O 1
ATOM 1001 N N . THR A 1 129 ? 13.194 -6.220 -28.694 1.00 92.56 129 THR A N 1
ATOM 1002 C CA . THR A 1 129 ? 13.783 -7.370 -28.001 1.00 92.56 129 THR A CA 1
ATOM 1003 C C . THR A 1 129 ? 13.941 -7.159 -26.497 1.00 92.56 129 THR A C 1
ATOM 1005 O O . THR A 1 129 ? 14.569 -7.989 -25.844 1.00 92.56 129 THR A O 1
ATOM 1008 N N . PHE A 1 130 ? 13.423 -6.061 -25.930 1.00 94.56 130 PHE A N 1
ATOM 1009 C CA . PHE A 1 130 ? 13.474 -5.844 -24.485 1.00 94.56 130 PHE A CA 1
ATOM 1010 C C . PHE A 1 130 ? 12.785 -6.999 -23.757 1.00 94.56 130 PHE A C 1
ATOM 1012 O O . PHE A 1 130 ? 11.692 -7.414 -24.144 1.00 94.56 130 PHE A O 1
ATOM 1019 N N . THR A 1 131 ? 13.400 -7.525 -22.709 1.00 94.56 131 THR A N 1
ATOM 1020 C CA . THR A 1 131 ? 12.820 -8.571 -21.869 1.00 94.56 131 THR A CA 1
ATOM 1021 C C . THR A 1 131 ? 12.771 -8.110 -20.429 1.00 94.56 131 THR A C 1
ATOM 1023 O O . THR A 1 131 ? 13.724 -7.495 -19.955 1.00 94.56 131 THR A O 1
ATOM 1026 N N . MET A 1 132 ? 11.686 -8.440 -19.734 1.00 94.38 132 MET A N 1
ATOM 1027 C CA . MET A 1 132 ? 11.569 -8.280 -18.291 1.00 94.38 132 MET A CA 1
ATOM 1028 C C . MET A 1 132 ? 10.828 -9.479 -17.713 1.00 94.38 132 MET A C 1
ATOM 1030 O O . MET A 1 132 ? 9.746 -9.831 -18.182 1.00 94.38 132 MET A O 1
ATOM 1034 N N . THR A 1 133 ? 11.412 -10.098 -16.698 1.00 93.38 133 THR A N 1
ATOM 1035 C CA . THR A 1 133 ? 10.859 -11.247 -15.978 1.00 93.38 133 THR A CA 1
ATOM 1036 C C . THR A 1 133 ? 10.905 -10.981 -14.481 1.00 93.38 133 THR A C 1
ATOM 1038 O O . THR A 1 133 ? 11.621 -10.087 -14.023 1.00 93.38 133 THR A O 1
ATOM 1041 N N . TYR A 1 134 ? 10.122 -11.733 -13.715 1.00 92.62 134 TYR A N 1
ATOM 1042 C CA . TYR A 1 134 ? 10.202 -11.735 -12.262 1.00 92.62 134 TYR A CA 1
ATOM 1043 C C . TYR A 1 134 ? 10.513 -13.140 -11.765 1.00 92.62 134 TYR A C 1
ATOM 1045 O O . TYR A 1 134 ? 9.896 -14.099 -12.220 1.00 92.62 134 TYR A O 1
ATOM 1053 N N . GLY A 1 135 ? 11.437 -13.228 -10.813 1.00 83.62 135 GLY A N 1
ATOM 1054 C CA . GLY A 1 135 ? 11.907 -14.501 -10.293 1.00 83.62 135 GLY A CA 1
ATOM 1055 C C . GLY A 1 135 ? 12.952 -15.139 -11.210 1.00 83.62 135 GLY A C 1
ATOM 1056 O O . GLY A 1 135 ? 12.771 -15.273 -12.418 1.00 83.62 135 GLY A O 1
ATOM 1057 N N . ASP A 1 136 ? 14.071 -15.518 -10.607 1.00 70.81 136 ASP A N 1
ATOM 1058 C CA . ASP A 1 136 ? 15.036 -16.482 -11.141 1.00 70.81 136 ASP A CA 1
ATOM 1059 C C . ASP A 1 136 ? 15.453 -17.407 -9.982 1.00 70.81 136 ASP A C 1
ATOM 1061 O O . ASP A 1 136 ? 15.008 -17.168 -8.854 1.00 70.81 136 ASP A O 1
ATOM 1065 N N . VAL A 1 137 ? 16.251 -18.452 -10.245 1.00 57.38 137 VAL A N 1
ATOM 1066 C CA . VAL A 1 137 ? 16.384 -19.722 -9.490 1.00 57.38 137 VAL A CA 1
ATOM 1067 C C . VAL A 1 137 ? 16.306 -19.633 -7.954 1.00 57.38 137 VAL A C 1
ATOM 1069 O O . VAL A 1 137 ? 15.760 -20.556 -7.363 1.00 57.38 137 VAL A O 1
ATOM 1072 N N . ASP A 1 138 ? 16.680 -18.521 -7.302 1.00 71.12 138 ASP A N 1
ATOM 1073 C CA . ASP A 1 138 ? 16.561 -18.353 -5.841 1.00 71.12 138 ASP A CA 1
ATOM 1074 C C . ASP A 1 138 ? 16.159 -16.945 -5.326 1.00 71.12 138 ASP A C 1
ATOM 1076 O O . ASP A 1 138 ? 16.294 -16.674 -4.128 1.00 71.12 138 ASP A O 1
ATOM 1080 N N . TYR A 1 139 ? 15.702 -16.003 -6.170 1.00 80.50 139 TYR A N 1
ATOM 1081 C CA . TYR A 1 139 ? 15.536 -14.601 -5.730 1.00 80.50 139 TYR A CA 1
ATOM 1082 C C . TYR A 1 139 ? 14.298 -13.876 -6.305 1.00 80.50 139 TYR A C 1
ATOM 1084 O O . TYR A 1 139 ? 14.152 -13.804 -7.527 1.00 80.50 139 TYR A O 1
ATOM 1092 N N . PRO A 1 140 ? 13.417 -13.291 -5.459 1.00 87.00 140 PRO A N 1
ATOM 1093 C CA . PRO A 1 140 ? 12.233 -12.548 -5.896 1.00 87.00 140 PRO A CA 1
ATOM 1094 C C . PRO A 1 140 ? 12.612 -11.121 -6.311 1.00 87.00 140 PRO A C 1
ATOM 1096 O O . PRO A 1 140 ? 12.459 -10.158 -5.554 1.00 87.00 140 PRO A O 1
ATOM 1099 N N . ALA A 1 141 ? 13.153 -10.995 -7.515 1.00 89.44 141 ALA A N 1
ATOM 1100 C CA . ALA A 1 141 ? 13.517 -9.722 -8.117 1.00 89.44 141 ALA A CA 1
ATOM 1101 C C . ALA A 1 141 ? 13.116 -9.678 -9.587 1.00 89.44 141 ALA A C 1
ATOM 1103 O O . ALA A 1 141 ? 12.881 -10.708 -10.221 1.00 89.44 141 ALA A O 1
ATOM 1104 N N . PHE A 1 142 ? 13.065 -8.462 -10.123 1.00 91.88 142 PHE A N 1
ATOM 1105 C CA . PHE A 1 142 ? 12.925 -8.262 -11.553 1.00 91.88 142 PHE A CA 1
ATOM 1106 C C . PHE A 1 142 ? 14.269 -8.405 -12.247 1.00 91.88 142 PHE A C 1
ATOM 1108 O O . PHE A 1 142 ? 15.260 -7.811 -11.822 1.00 91.88 142 PHE A O 1
ATOM 1115 N N . THR A 1 143 ? 14.260 -9.122 -13.359 1.00 89.38 143 THR A N 1
ATOM 1116 C CA . THR A 1 143 ? 15.392 -9.242 -14.268 1.00 89.38 143 THR A CA 1
ATOM 1117 C C . THR A 1 143 ? 15.003 -8.601 -15.586 1.00 89.38 143 THR A C 1
ATOM 1119 O O . THR A 1 143 ? 13.908 -8.848 -16.090 1.00 89.38 143 THR A O 1
ATOM 1122 N N . TYR A 1 144 ? 15.856 -7.750 -16.151 1.00 90.94 144 TYR A N 1
ATOM 1123 C CA . TYR A 1 144 ? 15.545 -7.061 -17.400 1.00 90.94 144 TYR A CA 1
ATOM 1124 C C . TYR A 1 144 ? 16.775 -6.842 -18.283 1.00 90.94 144 TYR A C 1
ATOM 1126 O O . TYR A 1 144 ? 17.909 -6.820 -17.813 1.00 90.94 144 TYR A O 1
ATOM 1134 N N . GLY A 1 145 ? 16.556 -6.656 -19.582 1.00 88.75 145 GLY A N 1
ATOM 1135 C CA . GLY A 1 145 ? 17.632 -6.430 -20.546 1.00 88.75 145 GLY A CA 1
ATOM 1136 C C . GLY A 1 145 ? 17.117 -6.286 -21.974 1.00 88.75 145 GLY A C 1
ATOM 1137 O O . GLY A 1 145 ? 15.910 -6.267 -22.210 1.00 88.75 145 GLY A O 1
ATOM 1138 N N . SER A 1 146 ? 18.029 -6.183 -22.938 1.00 86.75 146 SER A N 1
ATOM 1139 C CA . SER A 1 146 ? 17.708 -6.237 -24.368 1.00 86.75 146 SER A CA 1
ATOM 1140 C C . SER A 1 146 ? 18.668 -7.187 -25.071 1.00 86.75 146 SER A C 1
ATOM 1142 O O . SER A 1 146 ? 19.871 -7.122 -24.836 1.00 86.75 146 SER A O 1
ATOM 1144 N N . ALA A 1 147 ? 18.142 -8.034 -25.958 1.00 86.31 147 ALA A N 1
ATOM 1145 C CA . ALA A 1 147 ? 18.972 -8.882 -26.817 1.00 86.31 147 ALA A CA 1
ATOM 1146 C C . ALA A 1 147 ? 19.608 -8.121 -28.001 1.00 86.31 147 ALA A C 1
ATOM 1148 O O . ALA A 1 147 ? 20.410 -8.694 -28.735 1.00 86.31 147 ALA A O 1
ATOM 1149 N N . GLU A 1 148 ? 19.256 -6.847 -28.203 1.00 85.00 148 GLU A N 1
ATOM 1150 C CA . GLU A 1 148 ? 19.810 -6.020 -29.275 1.00 85.00 148 GLU A CA 1
ATOM 1151 C C . GLU A 1 148 ? 21.252 -5.607 -28.941 1.00 85.00 148 GLU A C 1
ATOM 1153 O O . GLU A 1 148 ? 21.528 -5.010 -27.895 1.00 85.00 148 GLU A O 1
ATOM 1158 N N . ALA A 1 149 ? 22.187 -5.911 -29.842 1.00 82.31 149 ALA A N 1
ATOM 1159 C CA . ALA A 1 149 ? 23.599 -5.620 -29.631 1.00 82.31 149 ALA A CA 1
ATOM 1160 C C . ALA A 1 149 ? 23.841 -4.109 -29.501 1.00 82.31 149 ALA A C 1
ATOM 1162 O O . ALA A 1 149 ? 23.360 -3.310 -30.301 1.00 82.31 149 ALA A O 1
ATOM 1163 N N . GLY A 1 150 ? 24.626 -3.702 -28.501 1.00 79.25 150 GLY A N 1
ATOM 1164 C CA . GLY A 1 150 ? 24.935 -2.286 -28.297 1.00 79.25 150 GLY A CA 1
ATOM 1165 C C . GLY A 1 150 ? 23.864 -1.502 -27.532 1.00 79.25 150 GLY A C 1
ATOM 1166 O O . GLY A 1 150 ? 24.125 -0.359 -27.161 1.00 79.25 150 GLY A O 1
ATOM 1167 N N . VAL A 1 151 ? 22.684 -2.084 -27.296 1.00 83.25 151 VAL A N 1
ATOM 1168 C CA . VAL A 1 151 ? 21.589 -1.418 -26.589 1.00 83.25 151 VAL A CA 1
ATOM 1169 C C . VAL A 1 151 ? 21.670 -1.719 -25.100 1.00 83.25 151 VAL A C 1
ATOM 1171 O O . VAL A 1 151 ? 21.813 -2.869 -24.684 1.00 83.25 151 VAL A O 1
ATOM 1174 N N . SER A 1 152 ? 21.562 -0.677 -24.283 1.00 82.69 152 SER A N 1
ATOM 1175 C CA . SER A 1 152 ? 21.383 -0.812 -22.838 1.00 82.69 152 SER A CA 1
ATOM 1176 C C . SER A 1 152 ? 20.107 -0.111 -22.413 1.00 82.69 152 SER A C 1
ATOM 1178 O O . SER A 1 152 ? 19.754 0.937 -22.954 1.00 82.69 152 SER A O 1
ATOM 1180 N N . VAL A 1 153 ? 19.411 -0.711 -21.452 1.00 86.56 153 VAL A N 1
ATOM 1181 C CA . VAL A 1 153 ? 18.193 -0.167 -20.854 1.00 86.56 153 VAL A CA 1
ATOM 1182 C C . VAL A 1 153 ? 18.442 -0.010 -19.366 1.00 86.56 153 VAL A C 1
ATOM 1184 O O . VAL A 1 153 ? 19.040 -0.877 -18.735 1.00 86.56 153 VAL A O 1
ATOM 1187 N N . SER A 1 154 ? 17.983 1.091 -18.796 1.00 87.44 154 SER A N 1
ATOM 1188 C CA . SER A 1 154 ? 17.952 1.300 -17.357 1.00 87.44 154 SER A CA 1
ATOM 1189 C C . SER A 1 154 ? 16.679 2.032 -16.966 1.00 87.44 154 SER A C 1
ATOM 1191 O O . SER A 1 154 ? 15.976 2.605 -17.798 1.00 87.44 154 SER A O 1
ATOM 1193 N N . PHE A 1 155 ? 16.376 2.011 -15.678 1.00 91.75 155 PHE A N 1
ATOM 1194 C CA . PHE A 1 155 ? 15.259 2.749 -15.116 1.00 91.75 155 PHE A CA 1
ATOM 1195 C C . PHE A 1 155 ? 15.793 3.794 -14.149 1.00 91.75 155 PHE A C 1
ATOM 1197 O O . PHE A 1 155 ? 16.850 3.610 -13.545 1.00 91.75 155 PHE A O 1
ATOM 1204 N N . SER A 1 156 ? 15.054 4.879 -13.984 1.00 89.94 156 SER A N 1
ATOM 1205 C CA . SER A 1 156 ? 15.342 5.901 -12.987 1.00 89.94 156 SER A CA 1
ATOM 1206 C C . SER A 1 156 ? 14.060 6.312 -12.265 1.00 89.94 156 SER A C 1
ATOM 1208 O O . SER A 1 156 ? 12.997 6.364 -12.900 1.00 89.94 156 SER A O 1
ATOM 1210 N N . PRO A 1 157 ? 14.143 6.633 -10.963 1.00 93.69 157 PRO A N 1
ATOM 1211 C CA . PRO A 1 157 ? 13.011 7.189 -10.237 1.00 93.69 157 PRO A CA 1
ATOM 1212 C C . PRO A 1 157 ? 12.628 8.557 -10.815 1.00 93.69 157 PRO A C 1
ATOM 1214 O O . PRO A 1 157 ? 13.451 9.251 -11.424 1.00 93.69 157 PRO A O 1
ATOM 1217 N N . LEU A 1 158 ? 11.377 8.960 -10.607 1.00 94.75 158 LEU A N 1
ATOM 1218 C CA . LEU A 1 158 ? 10.956 10.325 -10.879 1.00 94.75 158 LEU A CA 1
ATOM 1219 C C . LEU A 1 158 ? 11.498 11.265 -9.788 1.00 94.75 158 LEU A C 1
ATOM 1221 O O . LEU A 1 158 ? 11.562 10.883 -8.615 1.00 94.75 158 LEU A O 1
ATOM 1225 N N . PRO A 1 159 ? 11.858 12.514 -10.123 1.00 93.75 159 PRO A N 1
ATOM 1226 C CA . PRO A 1 159 ? 12.304 13.471 -9.118 1.00 93.75 159 PRO A CA 1
ATOM 1227 C C . PRO A 1 159 ? 11.161 13.862 -8.167 1.00 93.75 159 PRO A C 1
ATOM 1229 O O . PRO A 1 159 ? 10.128 14.372 -8.608 1.00 93.75 159 PRO A O 1
ATOM 1232 N N . TYR A 1 160 ? 11.361 13.651 -6.865 1.00 95.69 160 TYR A N 1
ATOM 1233 C CA . TYR A 1 160 ? 10.400 14.004 -5.813 1.00 95.69 160 TYR A CA 1
ATOM 1234 C C . TYR A 1 160 ? 10.067 15.501 -5.775 1.00 95.69 160 TYR A C 1
ATOM 1236 O O . TYR A 1 160 ? 10.917 16.343 -6.066 1.00 95.69 160 TYR A O 1
ATOM 1244 N N . GLY A 1 161 ? 8.838 15.830 -5.364 1.00 95.19 161 GLY A N 1
ATOM 1245 C CA . GLY A 1 161 ? 8.372 17.212 -5.209 1.00 95.19 161 GLY A CA 1
ATOM 1246 C C . GLY A 1 161 ? 8.300 18.012 -6.515 1.00 95.19 161 GLY A C 1
ATOM 1247 O O . GLY A 1 161 ? 8.307 19.241 -6.480 1.00 95.19 161 GLY A O 1
ATOM 1248 N N . THR A 1 162 ? 8.256 17.341 -7.669 1.00 96.38 162 THR A N 1
ATOM 1249 C CA . THR A 1 162 ? 8.134 17.991 -8.982 1.00 96.38 162 THR A CA 1
ATOM 1250 C C . THR A 1 162 ? 6.721 17.871 -9.538 1.00 96.38 162 THR A C 1
ATOM 1252 O O . THR A 1 162 ? 5.926 17.063 -9.072 1.00 96.38 162 THR A O 1
ATOM 1255 N N . ALA A 1 163 ? 6.404 18.628 -10.593 1.00 94.25 163 ALA A N 1
ATOM 1256 C CA . ALA A 1 163 ? 5.122 18.487 -11.289 1.00 94.25 163 ALA A CA 1
ATOM 1257 C C . ALA A 1 163 ? 4.901 17.071 -11.863 1.00 94.25 163 ALA A C 1
ATOM 1259 O O . ALA A 1 163 ? 3.763 16.633 -11.991 1.00 94.25 163 ALA A O 1
ATOM 1260 N N . ALA A 1 164 ? 5.978 16.349 -12.196 1.00 91.56 164 ALA A N 1
ATOM 1261 C CA . ALA A 1 164 ? 5.896 14.974 -12.686 1.00 91.56 164 ALA A CA 1
ATOM 1262 C C . ALA A 1 164 ? 5.639 13.955 -11.559 1.00 91.56 164 ALA A C 1
ATOM 1264 O O . ALA A 1 164 ? 5.051 12.904 -11.813 1.00 91.56 164 ALA A O 1
ATOM 1265 N N . TYR A 1 165 ? 6.074 14.268 -10.334 1.00 95.75 165 TYR A N 1
ATOM 1266 C CA . TYR A 1 165 ? 5.905 13.433 -9.148 1.00 95.75 165 TYR A CA 1
ATOM 1267 C C . TYR A 1 165 ? 5.786 14.310 -7.883 1.00 95.75 165 TYR A C 1
ATOM 1269 O O . TYR A 1 165 ? 6.799 14.622 -7.247 1.00 95.75 165 TYR A O 1
ATOM 1277 N N . PRO A 1 166 ? 4.563 14.747 -7.516 1.00 94.38 166 PRO A N 1
ATOM 1278 C CA . PRO A 1 166 ? 4.339 15.763 -6.481 1.00 94.38 166 PRO A CA 1
ATOM 1279 C C . PRO A 1 166 ? 4.427 15.226 -5.042 1.00 94.38 166 PRO A C 1
ATOM 1281 O O . PRO A 1 166 ? 4.096 15.935 -4.094 1.00 94.38 166 PRO A O 1
ATOM 1284 N N . TYR A 1 167 ? 4.869 13.982 -4.860 1.00 93.19 167 TYR A N 1
ATOM 1285 C CA . TYR A 1 167 ? 4.945 13.326 -3.557 1.00 93.19 167 TYR A CA 1
ATOM 1286 C C . TYR A 1 167 ? 6.316 13.543 -2.885 1.00 93.19 167 TYR A C 1
ATOM 1288 O O . TYR A 1 167 ? 7.317 13.776 -3.578 1.00 93.19 167 TYR A O 1
ATOM 1296 N N . PRO A 1 168 ? 6.391 13.476 -1.541 1.00 92.69 168 PRO A N 1
ATOM 1297 C CA . PRO A 1 168 ? 7.647 13.598 -0.803 1.00 92.69 168 PRO A CA 1
ATOM 1298 C C . PRO A 1 168 ? 8.547 12.367 -0.982 1.00 92.69 168 PRO A C 1
ATOM 1300 O O . PRO A 1 168 ? 8.094 11.293 -1.373 1.00 92.69 168 PRO A O 1
ATOM 1303 N N . SER A 1 169 ? 9.824 12.497 -0.609 1.00 91.56 169 SER A N 1
ATOM 1304 C CA . SER A 1 169 ? 10.821 11.412 -0.668 1.00 91.56 169 SER A CA 1
ATOM 1305 C C . SER A 1 169 ? 10.563 10.240 0.286 1.00 91.56 169 SER A C 1
ATOM 1307 O O . SER A 1 169 ? 11.297 9.256 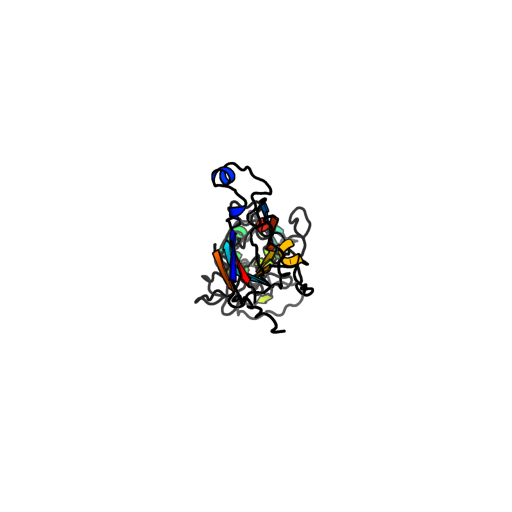0.260 1.00 91.56 169 SER A O 1
ATOM 1309 N N . THR A 1 170 ? 9.536 10.333 1.132 1.00 89.81 170 THR A N 1
ATOM 1310 C CA . THR A 1 170 ? 9.061 9.244 1.996 1.00 89.81 170 THR A CA 1
ATOM 1311 C C . THR A 1 170 ? 8.051 8.328 1.300 1.00 89.81 170 THR A C 1
ATOM 1313 O O . THR A 1 170 ? 7.713 7.280 1.845 1.00 89.81 170 THR A O 1
ATOM 1316 N N . THR A 1 171 ? 7.555 8.700 0.117 1.00 91.81 171 THR A N 1
ATOM 1317 C CA . THR A 1 171 ? 6.547 7.942 -0.633 1.00 91.81 171 THR A CA 1
ATOM 1318 C C . THR A 1 1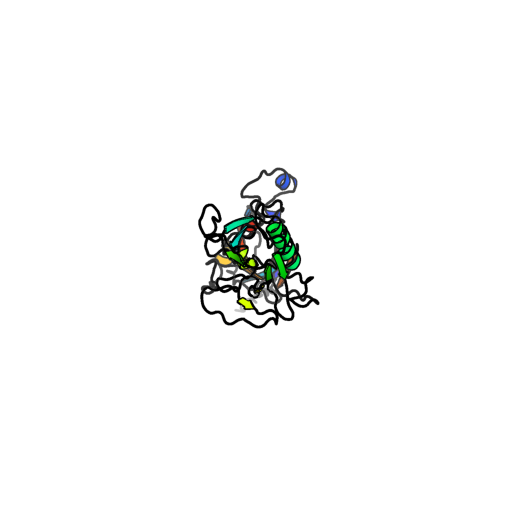71 ? 7.211 7.054 -1.680 1.00 91.81 171 THR A C 1
ATOM 1320 O O . THR A 1 171 ? 7.883 7.562 -2.574 1.00 91.81 171 THR A O 1
ATOM 1323 N N . LYS A 1 172 ? 6.978 5.736 -1.621 1.00 94.00 172 LYS A N 1
ATOM 1324 C CA . LYS A 1 172 ? 7.496 4.795 -2.629 1.00 94.00 172 LYS A CA 1
ATOM 1325 C C . LYS A 1 172 ? 6.950 5.109 -4.022 1.00 94.00 172 LYS A C 1
ATOM 1327 O O . LYS A 1 172 ? 5.764 5.395 -4.161 1.00 94.00 172 LYS A O 1
ATOM 1332 N N . GLN A 1 173 ? 7.798 4.967 -5.033 1.00 95.69 173 GLN A N 1
ATOM 1333 C CA . GLN A 1 173 ? 7.439 5.043 -6.449 1.00 95.69 173 GLN A CA 1
ATOM 1334 C C . GLN A 1 173 ? 7.463 3.653 -7.098 1.00 95.69 173 GLN A C 1
ATOM 1336 O O . GLN A 1 173 ? 7.876 2.670 -6.478 1.00 95.69 173 GLN A O 1
ATOM 1341 N N . LEU A 1 174 ? 7.105 3.557 -8.386 1.00 97.19 174 LEU A N 1
ATOM 1342 C CA . LEU A 1 174 ? 7.227 2.300 -9.140 1.00 97.19 174 LEU A CA 1
ATOM 1343 C C . LEU A 1 174 ? 8.660 1.751 -9.104 1.00 97.19 174 LEU A C 1
ATOM 1345 O O . LEU A 1 174 ? 8.859 0.548 -8.982 1.00 97.19 174 LEU A O 1
ATOM 1349 N N . PHE A 1 175 ? 9.659 2.634 -9.158 1.00 95.88 175 PHE A N 1
ATOM 1350 C CA . PHE A 1 175 ? 11.071 2.264 -9.061 1.00 95.88 175 PHE A CA 1
ATOM 1351 C C . PHE A 1 175 ? 11.373 1.456 -7.783 1.00 95.88 175 PHE A C 1
ATOM 1353 O O . PHE A 1 175 ? 12.008 0.405 -7.855 1.00 95.88 175 PHE A O 1
ATOM 1360 N N . ASP A 1 176 ? 10.830 1.884 -6.639 1.00 95.06 176 ASP A N 1
ATOM 1361 C CA . ASP A 1 176 ? 10.985 1.195 -5.353 1.00 95.06 176 ASP A CA 1
ATOM 1362 C C . ASP A 1 176 ? 10.146 -0.089 -5.279 1.00 95.06 176 ASP A C 1
ATOM 1364 O O . ASP A 1 176 ? 10.587 -1.094 -4.721 1.00 95.06 176 ASP A O 1
ATOM 1368 N N . VAL A 1 177 ? 8.940 -0.084 -5.862 1.00 95.88 177 VAL A N 1
ATOM 1369 C CA . VAL A 1 177 ? 8.066 -1.271 -5.947 1.00 95.88 177 VAL A CA 1
ATOM 1370 C C . VAL A 1 177 ? 8.726 -2.383 -6.761 1.00 95.88 177 VAL A C 1
ATOM 1372 O O . VAL A 1 177 ? 8.617 -3.553 -6.399 1.00 95.88 177 VAL A O 1
ATOM 1375 N N . LEU A 1 178 ? 9.465 -2.037 -7.814 1.00 95.06 178 LEU A N 1
ATOM 1376 C CA . LEU A 1 178 ? 10.258 -2.976 -8.609 1.00 95.06 178 LEU A CA 1
ATOM 1377 C C . LEU A 1 178 ? 11.561 -3.412 -7.914 1.00 95.06 178 LEU A C 1
ATOM 1379 O O . LEU A 1 178 ? 12.296 -4.233 -8.456 1.00 95.06 178 LEU A O 1
ATOM 1383 N N . GLY A 1 179 ? 11.866 -2.883 -6.725 1.00 92.25 179 GLY A N 1
ATOM 1384 C CA . GLY A 1 179 ? 13.109 -3.182 -6.016 1.00 92.25 179 GLY A CA 1
ATOM 1385 C C . GLY A 1 179 ? 14.352 -2.673 -6.746 1.00 92.25 179 GLY A C 1
ATOM 1386 O O . GLY A 1 179 ? 15.436 -3.206 -6.540 1.00 92.25 179 GLY A O 1
ATOM 1387 N N . LEU A 1 180 ? 14.231 -1.681 -7.628 1.00 89.69 180 LEU A N 1
ATOM 1388 C CA . LEU A 1 180 ? 15.379 -1.142 -8.354 1.00 89.69 180 LEU A CA 1
ATOM 1389 C C . LEU A 1 180 ? 16.176 -0.195 -7.455 1.00 89.69 180 LEU A C 1
ATOM 1391 O O . LEU A 1 180 ? 15.650 0.390 -6.508 1.00 89.69 180 LEU A O 1
ATOM 1395 N N . ASN A 1 181 ? 17.464 -0.035 -7.740 1.00 83.12 181 ASN A N 1
ATOM 1396 C CA . ASN A 1 181 ? 18.302 0.933 -7.043 1.00 83.12 181 ASN A CA 1
ATOM 1397 C C . ASN A 1 181 ? 19.378 1.519 -7.964 1.00 83.12 181 ASN A C 1
ATOM 1399 O O . ASN A 1 181 ? 19.448 1.232 -9.156 1.00 83.12 181 ASN A O 1
ATOM 1403 N N . ASN A 1 182 ? 20.246 2.355 -7.398 1.00 68.75 182 ASN A N 1
ATOM 1404 C CA . ASN A 1 182 ? 21.320 3.020 -8.139 1.00 68.75 182 ASN A CA 1
ATOM 1405 C C . ASN A 1 182 ? 22.421 2.056 -8.621 1.00 68.75 182 ASN A C 1
ATOM 1407 O O . ASN A 1 182 ? 23.372 2.497 -9.263 1.00 68.75 182 ASN A O 1
ATOM 1411 N N . THR A 1 183 ? 22.339 0.773 -8.264 1.00 58.09 183 THR A N 1
ATOM 1412 C CA . THR A 1 183 ? 23.393 -0.225 -8.461 1.00 58.09 183 THR A CA 1
ATOM 1413 C C . THR A 1 183 ? 22.967 -1.378 -9.364 1.00 58.09 183 THR A C 1
ATOM 1415 O O . THR A 1 183 ? 23.868 -2.126 -9.712 1.00 58.09 183 THR A O 1
ATOM 1418 N N . ASN A 1 184 ? 21.676 -1.497 -9.744 1.00 62.53 184 ASN A N 1
ATOM 1419 C CA . ASN A 1 184 ? 21.073 -2.575 -10.559 1.00 62.53 184 ASN A CA 1
ATOM 1420 C C . ASN A 1 184 ? 22.120 -3.575 -11.076 1.00 62.53 184 ASN A C 1
ATOM 1422 O O . ASN A 1 184 ? 22.792 -3.305 -12.075 1.00 62.53 184 ASN A O 1
ATOM 1426 N N . ASP A 1 185 ? 22.303 -4.660 -10.319 1.00 52.78 185 ASP A N 1
ATOM 1427 C CA . ASP A 1 185 ? 23.476 -5.536 -10.382 1.00 52.78 185 ASP A CA 1
ATOM 1428 C C . ASP A 1 185 ? 23.555 -6.183 -11.775 1.00 52.78 185 ASP A C 1
ATOM 1430 O O . ASP A 1 185 ? 22.649 -6.944 -12.137 1.00 52.78 185 ASP A O 1
ATOM 1434 N N . PRO A 1 186 ? 24.559 -5.856 -12.610 1.00 55.56 186 PRO A N 1
ATOM 1435 C CA . PRO A 1 186 ? 24.762 -6.586 -13.848 1.00 55.56 186 PRO A CA 1
ATOM 1436 C C . PRO A 1 186 ? 25.207 -8.001 -13.473 1.00 55.56 186 PRO A C 1
ATOM 1438 O O . PRO A 1 186 ? 26.214 -8.163 -12.792 1.00 55.56 186 PRO A O 1
ATOM 1441 N N . ARG A 1 187 ? 24.499 -9.042 -13.919 1.00 50.06 187 ARG A N 1
ATOM 1442 C CA . ARG A 1 187 ? 25.023 -10.415 -13.818 1.00 50.06 187 ARG A CA 1
ATOM 1443 C C . ARG A 1 187 ? 25.483 -10.899 -15.178 1.00 50.06 187 ARG A C 1
ATOM 1445 O O . ARG A 1 187 ? 24.974 -10.474 -16.216 1.00 50.06 187 ARG A O 1
ATOM 1452 N N . ASP A 1 188 ? 26.480 -11.773 -15.170 1.00 52.47 188 ASP A N 1
ATOM 1453 C CA . ASP A 1 188 ? 26.903 -12.454 -16.388 1.00 52.47 188 ASP A CA 1
ATOM 1454 C C . ASP A 1 188 ? 25.823 -13.440 -16.883 1.00 52.47 188 ASP A C 1
ATOM 1456 O O . ASP A 1 188 ? 24.839 -13.728 -16.199 1.00 52.47 188 ASP A O 1
ATOM 1460 N N . ALA A 1 189 ? 26.011 -13.995 -18.084 1.00 48.53 189 ALA A N 1
ATOM 1461 C CA . ALA A 1 189 ? 25.107 -14.999 -18.659 1.00 48.53 189 ALA A CA 1
ATOM 1462 C C . ALA A 1 189 ? 25.010 -16.304 -17.833 1.00 48.53 189 ALA A C 1
ATOM 1464 O O . ALA A 1 189 ? 24.214 -17.176 -18.167 1.00 48.53 189 ALA A O 1
ATOM 1465 N N . SER A 1 190 ? 25.831 -16.452 -16.785 1.00 49.31 190 SER A N 1
ATOM 1466 C CA . SER A 1 190 ? 25.824 -17.579 -15.847 1.00 49.31 190 SER A CA 1
ATOM 1467 C C . SER A 1 190 ? 25.156 -17.231 -14.507 1.00 49.31 190 SER A C 1
ATOM 1469 O O . SER A 1 190 ? 25.164 -18.061 -13.601 1.00 49.31 190 SER A O 1
ATOM 1471 N N . GLY A 1 191 ? 24.576 -16.032 -14.365 1.00 49.56 191 GLY A N 1
ATOM 1472 C CA . GLY A 1 191 ? 23.844 -15.609 -13.169 1.00 49.56 191 GLY A CA 1
ATOM 1473 C C . GLY A 1 191 ? 24.727 -15.195 -11.987 1.00 49.56 191 GLY A C 1
ATOM 1474 O O . GLY A 1 191 ? 24.204 -15.026 -10.882 1.00 49.56 191 GLY A O 1
ATOM 1475 N N . ASN A 1 192 ? 26.035 -14.999 -12.189 1.00 49.50 192 ASN A N 1
ATOM 1476 C CA . ASN A 1 192 ? 26.934 -14.514 -11.140 1.00 49.50 192 ASN A CA 1
ATOM 1477 C C . ASN A 1 192 ? 26.949 -12.977 -11.107 1.00 49.50 192 ASN A C 1
ATOM 1479 O O . ASN A 1 192 ? 26.944 -12.371 -12.182 1.00 49.50 192 ASN A O 1
ATOM 1483 N N . PRO A 1 193 ? 27.025 -12.335 -9.920 1.00 48.38 193 PRO A N 1
ATOM 1484 C CA . PRO A 1 193 ? 27.259 -10.893 -9.811 1.00 48.38 193 PRO A CA 1
ATOM 1485 C C . PRO A 1 193 ? 28.489 -10.519 -10.637 1.00 48.38 193 PRO A C 1
ATOM 1487 O O . PRO A 1 193 ? 29.598 -10.979 -10.339 1.00 48.38 193 PRO A O 1
ATOM 1490 N N . ALA A 1 194 ? 28.310 -9.738 -11.703 1.00 48.00 194 ALA A N 1
ATOM 1491 C CA . ALA A 1 194 ? 29.456 -9.234 -12.435 1.00 48.00 194 ALA A CA 1
ATOM 1492 C C . ALA A 1 194 ? 30.136 -8.205 -11.523 1.00 48.00 194 ALA A C 1
ATOM 1494 O O . ALA A 1 194 ? 29.455 -7.402 -10.880 1.00 48.00 194 ALA A O 1
ATOM 1495 N N . PRO A 1 195 ? 31.474 -8.203 -11.414 1.00 40.94 195 PRO A N 1
ATOM 1496 C CA . PRO A 1 195 ? 32.147 -7.135 -10.699 1.00 40.94 195 PRO A CA 1
ATOM 1497 C C . PRO A 1 195 ? 31.678 -5.807 -11.296 1.00 40.94 195 PRO A C 1
ATOM 1499 O O . PRO A 1 195 ? 31.640 -5.655 -12.516 1.00 40.94 195 PRO A O 1
ATOM 1502 N N . VAL A 1 196 ? 31.295 -4.865 -10.437 1.00 50.66 196 VAL A N 1
ATOM 1503 C CA . VAL A 1 196 ? 30.925 -3.505 -10.831 1.00 50.66 196 VAL A CA 1
ATOM 1504 C C . VAL A 1 196 ? 32.188 -2.639 -10.783 1.00 50.66 196 VAL A C 1
ATOM 1506 O O . VAL A 1 196 ? 32.537 -2.156 -9.704 1.00 50.66 196 VAL A O 1
ATOM 1509 N N . PRO A 1 197 ? 32.910 -2.393 -11.894 1.00 36.56 197 PRO A N 1
ATOM 1510 C CA . PRO A 1 197 ? 33.765 -1.229 -11.991 1.00 36.56 197 PRO A CA 1
ATOM 1511 C C . PRO A 1 197 ? 32.987 -0.103 -12.672 1.00 36.56 197 PRO A C 1
ATOM 1513 O O . PRO A 1 197 ? 32.247 -0.325 -13.628 1.00 36.56 197 PRO A O 1
ATOM 1516 N N . GLY A 1 198 ? 33.145 1.110 -12.143 1.00 41.06 198 GLY A N 1
ATOM 1517 C CA . GLY A 1 198 ? 32.394 2.301 -12.532 1.00 41.06 198 GLY A CA 1
ATOM 1518 C C . GLY A 1 198 ? 32.105 2.443 -14.033 1.00 41.06 198 GLY A C 1
ATOM 1519 O O . GLY A 1 198 ? 32.988 2.318 -14.876 1.00 41.06 198 GLY A O 1
ATOM 1520 N N . SER A 1 199 ? 30.838 2.757 -14.321 1.00 43.56 199 SER A N 1
ATOM 1521 C CA . SER A 1 199 ? 30.341 3.377 -15.559 1.00 43.56 199 SER A CA 1
ATOM 1522 C C . SER A 1 199 ? 30.778 2.740 -16.885 1.00 43.56 199 SER A C 1
ATOM 1524 O O . SER A 1 199 ? 31.257 3.432 -17.782 1.00 43.56 199 SER A O 1
ATOM 1526 N N . GLY A 1 200 ? 30.554 1.439 -17.042 1.00 42.31 200 GLY A N 1
ATOM 1527 C CA . GLY A 1 200 ? 30.733 0.756 -18.321 1.00 42.31 200 GLY A CA 1
ATOM 1528 C C . GLY A 1 200 ? 29.827 -0.457 -18.429 1.00 42.31 200 GLY A C 1
ATOM 1529 O O . GLY A 1 200 ? 30.313 -1.582 -18.406 1.00 42.31 200 GLY A O 1
ATOM 1530 N N . ALA A 1 201 ? 28.511 -0.235 -18.514 1.00 43.00 201 ALA A N 1
ATOM 1531 C CA . ALA A 1 201 ? 27.570 -1.283 -18.895 1.00 43.00 201 ALA A CA 1
ATOM 1532 C C . ALA A 1 201 ? 28.091 -1.984 -20.157 1.00 43.00 201 ALA A C 1
ATOM 1534 O O . ALA A 1 201 ? 28.261 -1.339 -21.193 1.00 43.00 201 ALA A O 1
ATOM 1535 N N . THR A 1 202 ? 28.368 -3.285 -20.076 1.00 48.31 202 THR A N 1
ATOM 1536 C CA . THR A 1 202 ? 28.648 -4.068 -21.278 1.00 48.31 202 THR A CA 1
ATOM 1537 C C . THR A 1 202 ? 27.365 -4.050 -22.113 1.00 48.31 202 THR A C 1
ATOM 1539 O O . THR A 1 202 ? 26.305 -4.398 -21.585 1.00 48.31 202 THR A O 1
ATOM 1542 N N . PRO A 1 203 ? 27.396 -3.580 -23.369 1.00 53.41 203 PRO A N 1
ATOM 1543 C CA . PRO A 1 203 ? 26.181 -3.507 -24.166 1.00 53.41 203 PRO A CA 1
ATOM 1544 C C . PRO A 1 203 ? 25.560 -4.902 -24.341 1.00 53.41 203 PRO A C 1
ATOM 1546 O O . PRO A 1 203 ? 26.277 -5.841 -24.681 1.00 53.41 203 PRO A O 1
ATOM 1549 N N . GLY A 1 204 ? 24.252 -5.036 -24.093 1.00 57.62 204 GLY A N 1
ATOM 1550 C CA . GLY A 1 204 ? 23.545 -6.328 -24.086 1.00 57.62 204 GLY A CA 1
ATOM 1551 C C . GLY A 1 204 ? 23.524 -7.084 -22.744 1.00 57.62 204 GLY A C 1
ATOM 1552 O O . GLY A 1 204 ? 23.196 -8.267 -22.727 1.00 57.62 204 GLY A O 1
ATOM 1553 N N . GLY A 1 205 ? 23.887 -6.444 -21.624 1.00 63.69 205 GLY A N 1
ATOM 1554 C CA . GLY A 1 205 ? 23.837 -7.056 -20.288 1.00 63.69 205 GLY A CA 1
ATOM 1555 C C . GLY A 1 205 ? 22.418 -7.280 -19.740 1.00 63.69 205 GLY A C 1
ATOM 1556 O O . GLY A 1 205 ? 21.484 -6.541 -20.062 1.00 63.69 205 GLY A O 1
ATOM 1557 N N . VAL A 1 206 ? 22.279 -8.294 -18.881 1.00 72.56 206 VAL A N 1
ATOM 1558 C CA . VAL A 1 206 ? 21.074 -8.571 -18.087 1.00 72.56 206 VAL A CA 1
ATOM 1559 C C . VAL A 1 206 ? 21.245 -7.943 -16.701 1.00 72.56 206 VAL A C 1
ATOM 1561 O O . VAL A 1 206 ? 22.268 -8.137 -16.044 1.00 72.56 206 VAL A O 1
ATOM 1564 N N . TYR A 1 207 ? 20.245 -7.186 -16.261 1.00 78.00 207 TYR A N 1
ATOM 1565 C CA . TYR A 1 207 ? 20.248 -6.449 -14.999 1.00 78.00 207 TYR A CA 1
ATOM 1566 C C . TYR A 1 207 ? 19.247 -7.031 -14.015 1.00 78.00 207 TYR A C 1
ATOM 1568 O O . TYR A 1 207 ? 18.179 -7.496 -14.416 1.00 78.00 207 TYR A O 1
ATOM 1576 N N . PHE A 1 208 ? 19.577 -6.929 -12.729 1.00 79.19 208 PHE A N 1
ATOM 1577 C CA . PHE A 1 208 ? 18.774 -7.465 -11.638 1.00 79.19 208 PHE A CA 1
ATOM 1578 C C . PHE A 1 208 ? 18.383 -6.356 -10.664 1.00 79.19 208 PHE A C 1
ATOM 1580 O O . PHE A 1 208 ? 19.201 -5.523 -10.265 1.00 79.19 208 PHE A O 1
ATOM 1587 N N . GLY A 1 209 ? 17.114 -6.363 -10.271 1.00 82.56 209 GLY A N 1
ATOM 1588 C CA . GLY A 1 209 ? 16.635 -5.623 -9.114 1.00 82.56 209 GLY A CA 1
ATOM 1589 C C . GLY A 1 209 ? 17.026 -6.300 -7.799 1.00 82.56 209 GLY A C 1
ATOM 1590 O O . GLY A 1 209 ? 17.540 -7.419 -7.752 1.00 82.56 209 GLY A O 1
ATOM 1591 N N . HIS A 1 210 ? 16.732 -5.618 -6.702 1.00 86.50 210 HIS A N 1
ATOM 1592 C CA . HIS A 1 210 ? 16.756 -6.173 -5.357 1.00 86.50 210 HIS A CA 1
ATOM 1593 C C . HIS A 1 210 ? 15.460 -6.918 -5.033 1.00 86.50 210 HIS A C 1
ATOM 1595 O O . HIS A 1 210 ? 14.460 -6.833 -5.748 1.00 86.50 210 HIS A O 1
ATOM 1601 N N . PHE A 1 211 ? 15.495 -7.634 -3.908 1.00 88.62 211 PHE A N 1
ATOM 1602 C CA . PHE A 1 211 ? 14.348 -8.317 -3.327 1.00 88.62 211 PHE A CA 1
ATOM 1603 C C . PHE A 1 211 ? 13.136 -7.387 -3.286 1.00 88.62 211 PHE A C 1
ATOM 1605 O O . PHE A 1 211 ? 13.161 -6.336 -2.637 1.00 88.62 211 PHE A O 1
ATOM 1612 N N . THR A 1 212 ? 12.050 -7.813 -3.916 1.00 91.75 212 THR A N 1
ATOM 1613 C CA . THR A 1 212 ? 10.773 -7.120 -3.841 1.00 91.75 212 THR A CA 1
ATOM 1614 C C . THR A 1 212 ? 9.609 -8.097 -3.883 1.00 91.75 212 THR A C 1
ATOM 1616 O O . THR A 1 212 ? 9.606 -9.073 -4.626 1.00 91.75 212 THR A O 1
ATOM 1619 N N . LEU A 1 213 ? 8.577 -7.788 -3.102 1.00 91.81 213 LEU A N 1
ATOM 1620 C CA . LEU A 1 213 ? 7.268 -8.442 -3.159 1.00 91.81 213 LEU A CA 1
ATOM 1621 C C . LEU A 1 213 ? 6.243 -7.571 -3.897 1.00 91.81 213 LEU A C 1
ATOM 1623 O O . LEU A 1 213 ? 5.045 -7.788 -3.774 1.00 91.81 213 LEU A O 1
ATOM 1627 N N . CYS A 1 214 ? 6.702 -6.540 -4.611 1.00 94.19 214 CYS A N 1
ATOM 1628 C CA . CYS A 1 214 ? 5.857 -5.579 -5.317 1.00 94.19 214 CYS A CA 1
ATOM 1629 C C . CYS A 1 214 ? 4.791 -4.925 -4.421 1.00 94.19 214 CYS A C 1
ATOM 1631 O O . CYS A 1 214 ? 3.696 -4.625 -4.886 1.00 94.19 214 CYS A O 1
ATOM 1633 N N . GLN A 1 215 ? 5.086 -4.714 -3.135 1.00 92.19 215 GLN A N 1
ATOM 1634 C CA . GLN A 1 215 ? 4.158 -4.107 -2.178 1.00 92.19 215 GLN A CA 1
ATOM 1635 C C . GLN A 1 215 ? 4.357 -2.589 -2.111 1.00 92.19 215 GLN A C 1
ATOM 1637 O O . GLN A 1 215 ? 5.380 -2.115 -1.604 1.00 92.19 215 GLN A O 1
ATOM 1642 N N . ALA A 1 216 ? 3.355 -1.823 -2.551 1.00 92.69 216 ALA A N 1
ATOM 1643 C CA . ALA A 1 216 ? 3.352 -0.367 -2.393 1.00 92.69 216 ALA A CA 1
ATOM 1644 C C . ALA A 1 216 ? 3.313 0.039 -0.911 1.00 92.69 216 ALA A C 1
ATOM 1646 O O . ALA A 1 216 ? 4.112 0.868 -0.476 1.00 92.69 216 ALA A O 1
ATOM 1647 N N . ILE A 1 217 ? 2.460 -0.623 -0.125 1.00 91.50 217 ILE A N 1
ATOM 1648 C CA . ILE A 1 217 ? 2.259 -0.374 1.307 1.00 91.50 217 ILE A CA 1
ATOM 1649 C C . ILE A 1 217 ? 2.499 -1.661 2.087 1.00 91.50 217 ILE A C 1
ATOM 1651 O O . ILE A 1 217 ? 1.974 -2.709 1.723 1.00 91.50 217 ILE A O 1
ATOM 1655 N N . ARG A 1 218 ? 3.298 -1.595 3.157 1.00 90.19 218 ARG A N 1
ATOM 1656 C CA . ARG A 1 218 ? 3.634 -2.756 4.005 1.00 90.19 218 ARG A CA 1
ATOM 1657 C C . ARG A 1 218 ? 2.741 -2.908 5.225 1.00 90.19 218 ARG A C 1
ATOM 1659 O O . ARG A 1 218 ? 2.621 -4.005 5.761 1.00 90.19 218 ARG A O 1
ATOM 1666 N N . TYR A 1 219 ? 2.175 -1.819 5.716 1.00 92.31 219 TYR A N 1
ATOM 1667 C CA . TYR A 1 219 ? 1.265 -1.826 6.851 1.00 92.31 219 TYR A CA 1
ATOM 1668 C C . TYR A 1 219 ? 0.380 -0.590 6.812 1.00 92.31 219 TYR A C 1
ATOM 1670 O O . TYR A 1 219 ? 0.709 0.393 6.150 1.00 92.31 219 TYR A O 1
ATOM 1678 N N . VAL A 1 220 ? -0.710 -0.645 7.566 1.00 93.12 220 VAL A N 1
ATOM 1679 C CA . VAL A 1 220 ? -1.497 0.533 7.908 1.00 93.12 220 VAL A CA 1
ATOM 1680 C C . VAL A 1 220 ? -1.607 0.700 9.414 1.00 93.12 220 VAL A C 1
ATOM 1682 O O . VAL A 1 220 ? -1.627 -0.279 10.161 1.00 93.12 220 VAL A O 1
ATOM 1685 N N . ASP A 1 221 ? -1.709 1.944 9.853 1.00 92.75 221 ASP A N 1
ATOM 1686 C CA . ASP A 1 221 ? -2.005 2.318 11.227 1.00 92.75 221 ASP A CA 1
ATOM 1687 C C . ASP A 1 221 ? -3.444 2.811 11.329 1.00 92.75 221 ASP A C 1
ATOM 1689 O O . ASP A 1 221 ? -3.831 3.771 10.663 1.00 92.75 221 ASP A O 1
ATOM 1693 N N . ILE A 1 222 ? -4.231 2.172 12.195 1.00 93.62 222 ILE A N 1
ATOM 1694 C CA . ILE A 1 222 ? -5.575 2.637 12.542 1.00 93.62 222 ILE A CA 1
ATOM 1695 C C . ILE A 1 222 ? -5.444 3.583 13.727 1.00 93.62 222 ILE A C 1
ATOM 1697 O O . ILE A 1 222 ? -4.970 3.205 14.801 1.00 93.62 222 ILE A O 1
ATOM 1701 N N . VAL A 1 223 ? -5.868 4.823 13.530 1.00 92.19 223 VAL A N 1
ATOM 1702 C CA . VAL A 1 223 ? -5.690 5.930 14.464 1.00 92.19 223 VAL A CA 1
ATOM 1703 C C . VAL A 1 223 ? -7.054 6.462 14.881 1.00 92.19 223 VAL A C 1
ATOM 1705 O O . VAL A 1 223 ? -7.913 6.733 14.047 1.00 92.19 223 VAL A O 1
ATOM 1708 N N . CYS A 1 224 ? -7.239 6.647 16.188 1.00 92.06 224 CYS A N 1
ATOM 1709 C CA . CYS A 1 224 ? -8.354 7.415 16.730 1.00 92.06 224 CYS A CA 1
ATOM 1710 C C . CYS A 1 224 ? -7.833 8.334 17.837 1.00 92.06 224 CYS A C 1
ATOM 1712 O O . CYS A 1 224 ? -7.687 7.869 18.974 1.00 92.06 224 CYS A O 1
ATOM 1714 N N . PRO A 1 225 ? -7.574 9.627 17.550 1.00 88.62 225 PRO A N 1
ATOM 1715 C CA . PRO A 1 225 ? -6.903 10.535 18.482 1.00 88.62 225 PRO A CA 1
ATOM 1716 C C . PRO A 1 225 ? -7.579 10.612 19.853 1.00 88.62 225 PRO A C 1
ATOM 1718 O O . PRO A 1 225 ? -6.923 10.735 20.879 1.00 88.62 225 PRO A O 1
ATOM 1721 N N . ARG A 1 226 ? -8.907 10.488 19.894 1.00 87.94 226 ARG A N 1
ATOM 1722 C CA . ARG A 1 226 ? -9.678 10.565 21.140 1.00 87.94 226 ARG A CA 1
ATOM 1723 C C . ARG A 1 226 ? -9.581 9.318 22.003 1.00 87.94 226 ARG A C 1
ATOM 1725 O O . ARG A 1 226 ? -9.615 9.443 23.219 1.00 87.94 226 ARG A O 1
ATOM 1732 N N . LEU A 1 227 ? -9.480 8.136 21.401 1.00 88.69 227 LEU A N 1
ATOM 1733 C CA . LEU A 1 227 ? -9.312 6.895 22.158 1.00 88.69 227 LEU A CA 1
ATOM 1734 C C . LEU A 1 227 ? -7.870 6.748 22.658 1.00 88.69 227 LEU A C 1
ATOM 1736 O O . LEU A 1 227 ? -7.646 6.267 23.763 1.00 88.69 227 LEU A O 1
ATOM 1740 N N . VAL A 1 228 ? -6.892 7.212 21.883 1.00 86.69 228 VAL A N 1
ATOM 1741 C CA . VAL A 1 228 ? -5.479 7.169 22.287 1.00 86.69 228 VAL A CA 1
ATOM 1742 C C . VAL A 1 228 ? -5.086 8.312 23.225 1.00 86.69 228 VAL A C 1
ATOM 1744 O O . VAL A 1 228 ? -4.169 8.136 24.012 1.00 86.69 228 VAL A O 1
ATOM 1747 N N . ALA A 1 229 ? -5.805 9.442 23.245 1.00 81.75 229 ALA A N 1
ATOM 1748 C CA . ALA A 1 229 ? -5.517 10.566 24.151 1.00 81.75 229 ALA A CA 1
ATOM 1749 C C . ALA A 1 229 ? -5.550 10.198 25.645 1.00 81.75 229 ALA A C 1
ATOM 1751 O O . ALA A 1 229 ? -4.960 10.899 26.464 1.00 81.75 229 ALA A O 1
ATOM 1752 N N . TYR A 1 230 ? -6.246 9.118 26.004 1.00 73.44 230 TYR A N 1
ATOM 1753 C CA . TYR A 1 230 ? -6.356 8.643 27.383 1.00 73.44 230 TYR A CA 1
ATOM 1754 C C . TYR A 1 230 ? -5.380 7.513 27.719 1.00 73.44 230 TYR A C 1
ATOM 1756 O O . TYR A 1 230 ? -5.441 6.976 28.825 1.00 73.44 230 TYR A O 1
ATOM 1764 N N . GLN A 1 231 ? -4.480 7.146 26.802 1.00 75.12 231 GLN A N 1
ATOM 1765 C CA . GLN A 1 231 ? -3.453 6.159 27.103 1.00 75.12 231 GLN A CA 1
ATOM 1766 C C . GLN A 1 231 ? -2.451 6.735 28.115 1.00 75.12 231 GLN A C 1
ATOM 1768 O O . GLN A 1 231 ? -1.962 7.854 27.973 1.00 75.12 231 GLN A O 1
ATOM 1773 N N . GLY A 1 232 ? -2.132 5.961 29.154 1.00 65.69 232 GLY A N 1
ATOM 1774 C CA . GLY A 1 232 ? -1.151 6.372 30.165 1.00 65.69 232 GLY A CA 1
ATOM 1775 C C . GLY A 1 232 ? 0.301 6.342 29.672 1.00 65.69 232 GLY A C 1
ATOM 1776 O O . GLY A 1 232 ? 1.166 6.954 30.295 1.00 65.69 232 GLY A O 1
ATOM 1777 N N . LEU A 1 233 ? 0.573 5.639 28.566 1.00 69.69 233 LEU A N 1
ATOM 1778 C CA . LEU A 1 233 ? 1.901 5.489 27.975 1.00 69.69 233 LEU A CA 1
ATOM 1779 C C . LEU A 1 233 ? 1.833 5.749 26.469 1.00 69.69 233 LEU A C 1
ATOM 1781 O O . LEU A 1 233 ? 1.141 5.034 25.747 1.00 69.69 233 LEU A O 1
ATOM 1785 N N . PHE A 1 234 ? 2.578 6.755 26.023 1.00 68.81 234 PHE A N 1
ATOM 1786 C CA . PHE A 1 234 ? 2.725 7.110 24.616 1.00 68.81 234 PHE A CA 1
ATOM 1787 C C . PHE A 1 234 ? 3.906 6.355 24.010 1.00 68.81 234 PHE A C 1
ATOM 1789 O O . PHE A 1 234 ? 4.951 6.208 24.649 1.00 68.81 234 PHE A O 1
ATOM 1796 N N . ASP A 1 235 ? 3.743 5.875 22.781 1.00 59.91 235 ASP A N 1
ATOM 1797 C CA . ASP A 1 235 ? 4.837 5.248 22.051 1.00 59.91 235 ASP A CA 1
ATOM 1798 C C . ASP A 1 235 ? 5.669 6.333 21.357 1.00 59.91 235 ASP A C 1
ATOM 1800 O O . ASP A 1 235 ? 5.262 6.904 20.353 1.00 59.91 235 ASP A O 1
ATOM 1804 N N . GLY A 1 236 ? 6.845 6.636 21.910 1.00 56.00 236 GLY A N 1
ATOM 1805 C CA . GLY A 1 236 ? 7.805 7.555 21.290 1.00 56.00 236 GLY A CA 1
ATOM 1806 C C . GLY A 1 236 ? 8.713 6.898 20.242 1.00 56.00 236 GLY A C 1
ATOM 1807 O O . GLY A 1 236 ? 9.600 7.567 19.716 1.00 56.00 236 GLY A O 1
ATOM 1808 N N . SER A 1 237 ? 8.559 5.592 19.987 1.00 57.28 237 SER A N 1
ATOM 1809 C CA . SER A 1 237 ? 9.496 4.783 19.193 1.00 57.28 237 SER A CA 1
ATOM 1810 C C . SER A 1 237 ? 8.992 4.400 17.797 1.00 57.28 237 SER A C 1
ATOM 1812 O O . SER A 1 237 ? 9.793 3.986 16.955 1.00 57.28 237 SER A O 1
ATOM 1814 N N . SER A 1 238 ? 7.701 4.578 17.502 1.00 51.50 238 SER A N 1
ATOM 1815 C CA . SER A 1 238 ? 7.133 4.338 16.171 1.00 51.50 238 SER A CA 1
ATOM 1816 C C . SER A 1 238 ? 7.496 5.478 15.206 1.00 51.50 238 SER A C 1
ATOM 1818 O O . SER A 1 238 ? 6.868 6.531 15.159 1.00 51.50 238 SER A O 1
ATOM 1820 N N . GLN A 1 239 ? 8.559 5.278 14.422 1.00 49.31 239 GLN A N 1
ATOM 1821 C CA . GLN A 1 239 ? 8.950 6.200 13.350 1.00 49.31 239 GLN A CA 1
ATOM 1822 C C . GLN A 1 239 ? 7.975 6.171 12.156 1.00 49.31 239 GLN A C 1
ATOM 1824 O O . GLN A 1 239 ? 7.376 5.139 11.851 1.00 49.31 239 GLN A O 1
ATOM 1829 N N . GLY A 1 240 ? 7.883 7.315 11.461 1.00 47.94 240 GLY A N 1
ATOM 1830 C CA . GLY A 1 240 ? 7.141 7.552 10.211 1.00 47.94 240 GLY A CA 1
ATOM 1831 C C . GLY A 1 240 ? 5.944 8.485 10.401 1.00 47.94 240 GLY A C 1
ATOM 1832 O O . GLY A 1 240 ? 5.866 9.553 9.799 1.00 47.94 240 GLY A O 1
ATOM 1833 N N . SER A 1 241 ? 5.068 8.134 11.335 1.00 52.91 241 SER A N 1
ATOM 1834 C CA . SER A 1 241 ? 3.905 8.922 11.732 1.00 52.91 241 SER A CA 1
ATOM 1835 C C . SER A 1 241 ? 3.950 9.101 13.244 1.00 52.91 241 SER A C 1
ATOM 1837 O O . SER A 1 241 ? 3.687 8.154 13.974 1.00 52.91 241 SER A O 1
ATOM 1839 N N . ALA A 1 242 ? 4.287 10.301 13.726 1.00 55.56 242 ALA A N 1
ATOM 1840 C CA . ALA A 1 242 ? 4.253 10.661 15.149 1.00 55.56 242 ALA A CA 1
ATOM 1841 C C . ALA A 1 242 ? 2.799 10.747 15.663 1.00 55.56 242 ALA A C 1
ATOM 1843 O O . ALA A 1 242 ? 2.326 11.807 16.069 1.00 55.56 242 ALA A O 1
ATOM 1844 N N . ARG A 1 243 ? 2.044 9.656 15.527 1.00 67.75 243 ARG A N 1
ATOM 1845 C CA . ARG A 1 243 ? 0.629 9.555 15.864 1.00 67.75 243 ARG A CA 1
ATOM 1846 C C . ARG A 1 243 ? 0.406 8.276 16.638 1.00 67.75 243 ARG A C 1
ATOM 1848 O O . ARG A 1 243 ? 0.791 7.196 16.199 1.00 67.75 243 ARG A O 1
ATOM 1855 N N . ASP A 1 244 ? -0.276 8.405 17.760 1.00 77.38 244 ASP A N 1
ATOM 1856 C CA . ASP A 1 244 ? -0.671 7.258 18.552 1.00 77.38 244 ASP A CA 1
ATOM 1857 C C . ASP A 1 244 ? -1.721 6.435 17.800 1.00 77.38 244 ASP A C 1
ATOM 1859 O O . ASP A 1 244 ? -2.824 6.909 17.514 1.00 77.38 244 ASP A O 1
ATOM 1863 N N . SER A 1 245 ? -1.375 5.194 17.462 1.00 86.94 245 SER A N 1
ATOM 1864 C CA . SER A 1 245 ? -2.277 4.262 16.790 1.00 86.94 245 SER A CA 1
ATOM 1865 C C . SER A 1 245 ? -2.956 3.316 17.781 1.00 86.94 245 SER A C 1
ATOM 1867 O O . SER A 1 245 ? -2.376 2.876 18.785 1.00 86.94 245 SER A O 1
ATOM 1869 N N . LEU A 1 246 ? -4.212 2.982 17.476 1.00 90.12 246 LEU A N 1
ATOM 1870 C CA . LEU A 1 246 ? -4.951 1.916 18.145 1.00 90.12 246 LEU A CA 1
ATOM 1871 C C . LEU A 1 246 ? -4.293 0.567 17.856 1.00 90.12 246 LEU A C 1
ATOM 1873 O O . LEU A 1 246 ? -4.033 -0.215 18.770 1.00 90.12 246 LEU A O 1
ATOM 1877 N N . CYS A 1 247 ? -3.984 0.318 16.584 1.00 90.31 247 CYS A N 1
ATOM 1878 C CA . CYS A 1 247 ? -3.257 -0.858 16.137 1.00 90.31 247 CYS A CA 1
ATOM 1879 C C . CYS A 1 247 ? -2.574 -0.614 14.788 1.00 90.31 247 CYS A C 1
ATOM 1881 O O . CYS A 1 247 ? -3.015 0.220 13.996 1.00 90.31 247 CYS A O 1
ATOM 1883 N N . ARG A 1 248 ? -1.551 -1.427 14.513 1.00 90.88 248 ARG A N 1
ATOM 1884 C CA . ARG A 1 248 ? -0.926 -1.564 13.199 1.00 90.88 248 ARG A CA 1
ATOM 1885 C C . ARG A 1 248 ? -1.340 -2.886 12.568 1.00 90.88 248 ARG A C 1
ATOM 1887 O O . ARG A 1 248 ? -1.215 -3.937 13.201 1.00 90.88 248 ARG A O 1
ATOM 1894 N N . VAL A 1 249 ? -1.790 -2.841 11.322 1.00 91.56 249 VAL A N 1
ATOM 1895 C CA . VAL A 1 249 ? -2.124 -4.019 10.518 1.00 91.56 249 VAL A CA 1
ATOM 1896 C C . VAL A 1 249 ? -1.060 -4.173 9.442 1.00 91.56 249 VAL A C 1
ATOM 1898 O O . VAL A 1 249 ? -0.936 -3.337 8.552 1.00 91.56 249 VAL A O 1
ATOM 1901 N N . TYR A 1 250 ? -0.264 -5.235 9.541 1.00 89.94 250 TYR A N 1
ATOM 1902 C CA . TYR A 1 250 ? 0.774 -5.546 8.562 1.00 89.94 250 TYR A CA 1
ATOM 1903 C C . TYR A 1 250 ? 0.198 -6.307 7.371 1.00 89.94 250 TYR A C 1
ATOM 1905 O O . TYR A 1 250 ? -0.568 -7.257 7.536 1.00 89.94 250 TYR A O 1
ATOM 1913 N N . LEU A 1 251 ? 0.654 -5.936 6.181 1.00 85.38 251 LEU A N 1
ATOM 1914 C CA . LEU A 1 251 ? 0.432 -6.666 4.948 1.00 85.38 251 LEU A CA 1
ATOM 1915 C C . LEU A 1 251 ? 1.479 -7.776 4.818 1.00 85.38 251 LEU A C 1
ATOM 1917 O O . LEU A 1 251 ? 2.506 -7.630 4.157 1.00 85.38 251 LEU A O 1
ATOM 1921 N N . GLY A 1 252 ? 1.254 -8.893 5.501 1.00 73.12 252 GLY A N 1
ATOM 1922 C CA . GLY A 1 252 ? 2.178 -10.019 5.448 1.00 73.12 252 GLY A CA 1
ATOM 1923 C C . GLY A 1 252 ? 1.712 -11.226 6.249 1.00 73.12 252 GLY A C 1
ATOM 1924 O O . GLY A 1 252 ? 0.759 -11.152 7.022 1.00 73.12 252 GLY A O 1
ATOM 1925 N N . GLY A 1 253 ? 2.408 -12.348 6.060 1.00 63.28 253 GLY A N 1
ATOM 1926 C CA . GLY A 1 253 ? 2.140 -13.599 6.775 1.00 63.28 253 GLY A CA 1
ATOM 1927 C C . GLY A 1 253 ? 1.206 -14.575 6.058 1.00 63.28 253 GLY A C 1
ATOM 1928 O O . GLY A 1 253 ? 0.842 -15.588 6.650 1.00 63.28 253 GLY A O 1
ATOM 1929 N N . PHE A 1 254 ? 0.840 -14.319 4.798 1.00 61.19 254 PHE A N 1
ATOM 1930 C CA . PHE A 1 254 ? 0.168 -15.332 3.986 1.00 61.19 254 PHE A CA 1
ATOM 1931 C C . PHE A 1 254 ? 1.163 -16.420 3.578 1.00 61.19 254 PHE A C 1
ATOM 1933 O O . PHE A 1 254 ? 2.213 -16.137 3.002 1.00 61.19 254 PHE A O 1
ATOM 1940 N N . GLN A 1 255 ? 0.825 -17.667 3.897 1.00 65.25 255 GLN A N 1
ATOM 1941 C CA . GLN A 1 255 ? 1.564 -18.832 3.431 1.00 65.25 255 GLN A CA 1
ATOM 1942 C C . GLN A 1 255 ? 1.150 -19.116 1.988 1.00 65.25 255 GLN A C 1
ATOM 1944 O O . GLN A 1 255 ? 0.001 -19.463 1.725 1.00 65.25 255 GLN A O 1
ATOM 1949 N N . SER A 1 256 ? 2.083 -18.930 1.059 1.00 76.94 256 SER A N 1
ATOM 1950 C CA . SER A 1 256 ? 1.950 -19.448 -0.299 1.00 76.94 256 SER A CA 1
ATOM 1951 C C . SER A 1 256 ? 2.585 -20.833 -0.359 1.00 76.94 256 SER A C 1
ATOM 1953 O O . SER A 1 256 ? 3.638 -21.052 0.238 1.00 76.94 256 SER A O 1
ATOM 1955 N N . ASN A 1 257 ? 1.965 -21.753 -1.098 1.00 82.38 257 ASN A N 1
ATOM 1956 C CA . ASN A 1 257 ? 2.606 -23.019 -1.468 1.00 82.38 257 ASN A CA 1
ATOM 1957 C C . ASN A 1 257 ? 3.598 -22.844 -2.630 1.00 82.38 257 ASN A C 1
ATOM 1959 O O . ASN A 1 257 ? 4.339 -23.772 -2.941 1.00 82.38 257 ASN A O 1
ATOM 1963 N N . LEU A 1 258 ? 3.593 -21.676 -3.279 1.00 86.38 258 LEU A N 1
ATOM 1964 C CA . LEU A 1 258 ? 4.539 -21.316 -4.328 1.00 86.38 258 LEU A CA 1
ATOM 1965 C C . LEU A 1 258 ? 5.784 -20.681 -3.714 1.00 86.38 258 LEU A C 1
ATOM 1967 O O . LEU A 1 258 ? 5.693 -19.926 -2.739 1.00 86.38 258 LEU A O 1
ATOM 1971 N N . ALA A 1 259 ? 6.938 -20.959 -4.315 1.00 86.75 259 ALA A N 1
ATOM 1972 C CA . ALA A 1 259 ? 8.174 -20.277 -3.968 1.00 86.75 259 ALA A CA 1
ATOM 1973 C C . ALA A 1 259 ? 8.062 -18.776 -4.294 1.00 86.75 259 ALA A C 1
ATOM 1975 O O . ALA A 1 259 ? 7.325 -18.373 -5.190 1.00 86.75 259 ALA A O 1
ATOM 1976 N N . VAL A 1 260 ? 8.796 -17.930 -3.568 1.00 85.81 260 VAL A N 1
ATOM 1977 C CA . VAL A 1 260 ? 8.731 -16.463 -3.744 1.00 85.81 260 VAL A CA 1
ATOM 1978 C C . VAL A 1 260 ? 9.203 -15.990 -5.124 1.00 85.81 260 VAL A C 1
ATOM 1980 O O . VAL A 1 260 ? 8.894 -14.877 -5.532 1.00 85.81 260 VAL A O 1
ATOM 1983 N N . ASN A 1 261 ? 9.961 -16.823 -5.830 1.00 82.94 261 ASN A N 1
ATOM 1984 C CA . ASN A 1 261 ? 10.465 -16.595 -7.180 1.00 82.94 261 ASN A CA 1
ATOM 1985 C C . ASN A 1 261 ? 9.651 -17.323 -8.264 1.00 82.94 261 ASN A C 1
ATOM 1987 O O . ASN A 1 261 ? 10.069 -17.333 -9.417 1.00 82.94 261 ASN A O 1
ATOM 1991 N N . ASP A 1 262 ? 8.527 -17.951 -7.911 1.00 87.31 262 ASP A N 1
ATOM 1992 C CA . ASP A 1 262 ? 7.632 -18.574 -8.885 1.00 87.31 262 ASP A CA 1
ATOM 1993 C C . ASP A 1 262 ? 6.945 -17.496 -9.746 1.00 87.31 262 ASP A C 1
ATOM 1995 O O . ASP A 1 262 ? 6.588 -16.425 -9.251 1.00 87.31 262 ASP A O 1
ATOM 1999 N N . ALA A 1 263 ? 6.739 -17.766 -11.035 1.00 82.94 263 ALA A N 1
ATOM 2000 C CA . ALA A 1 263 ? 6.057 -16.840 -11.939 1.00 82.94 263 ALA A CA 1
ATOM 2001 C C . ALA A 1 263 ? 4.590 -16.599 -11.530 1.00 82.94 263 ALA A C 1
ATOM 2003 O O . ALA A 1 263 ? 4.060 -15.505 -11.734 1.00 82.94 263 ALA A O 1
ATOM 2004 N N . ASP A 1 264 ? 3.956 -17.593 -10.908 1.00 86.81 264 ASP A N 1
ATOM 2005 C CA . ASP A 1 264 ? 2.590 -17.511 -10.393 1.00 86.81 264 ASP A CA 1
ATOM 2006 C C . ASP A 1 264 ? 2.544 -16.994 -8.941 1.00 86.81 264 ASP A C 1
ATOM 2008 O O . ASP A 1 264 ? 1.473 -16.893 -8.334 1.00 86.81 264 ASP A O 1
ATOM 2012 N N . PHE A 1 265 ? 3.696 -16.639 -8.356 1.00 88.69 265 PHE A N 1
ATOM 2013 C CA . PHE A 1 265 ? 3.759 -16.080 -7.013 1.00 88.69 265 PHE A CA 1
ATOM 2014 C C . PHE A 1 265 ? 3.009 -14.746 -6.940 1.00 88.69 265 PHE A C 1
ATOM 2016 O O . PHE A 1 265 ? 3.360 -13.763 -7.590 1.00 88.69 265 PHE A O 1
ATOM 2023 N N . ALA A 1 266 ? 1.987 -14.695 -6.087 1.00 90.06 266 ALA A N 1
ATOM 2024 C CA . ALA A 1 266 ? 1.173 -13.509 -5.854 1.00 90.06 266 ALA A CA 1
ATOM 2025 C C . ALA A 1 266 ? 1.244 -13.099 -4.372 1.00 90.06 266 ALA A C 1
ATOM 2027 O O . ALA A 1 266 ? 0.424 -13.541 -3.560 1.00 90.06 266 ALA A O 1
ATOM 2028 N N . PRO A 1 267 ? 2.232 -12.277 -3.974 1.00 89.00 267 PRO A N 1
ATOM 2029 C CA . PRO A 1 267 ? 2.333 -11.806 -2.600 1.00 89.00 267 PRO A CA 1
ATOM 2030 C C . PRO A 1 267 ? 1.146 -10.907 -2.235 1.00 89.00 267 PRO A C 1
ATOM 2032 O O . PRO A 1 267 ? 0.530 -10.257 -3.084 1.00 89.00 267 PRO A O 1
ATOM 2035 N N . THR A 1 268 ? 0.821 -10.833 -0.946 1.00 88.69 268 THR A N 1
ATOM 2036 C CA . THR A 1 268 ? -0.299 -10.018 -0.459 1.00 88.69 268 THR A CA 1
ATOM 2037 C C . THR A 1 268 ? -0.143 -8.558 -0.889 1.00 88.69 268 THR A C 1
ATOM 2039 O O . THR A 1 268 ? 0.934 -7.981 -0.738 1.00 88.69 268 THR A O 1
ATOM 2042 N N . GLY A 1 269 ? -1.220 -7.970 -1.415 1.00 88.56 269 GLY A N 1
ATOM 2043 C CA . GLY A 1 269 ? -1.231 -6.619 -1.987 1.00 88.56 269 GLY A CA 1
ATOM 2044 C C . GLY A 1 269 ? -1.025 -6.551 -3.497 1.00 88.56 269 GLY A C 1
ATOM 2045 O O . GLY A 1 269 ? -1.210 -5.487 -4.075 1.00 88.56 269 GLY A O 1
ATOM 2046 N N . THR A 1 270 ? -0.680 -7.667 -4.143 1.00 92.06 270 THR A N 1
ATOM 2047 C CA . THR A 1 270 ? -0.590 -7.761 -5.614 1.00 92.06 270 THR A CA 1
ATOM 2048 C C . THR A 1 270 ? -1.852 -8.315 -6.270 1.00 92.06 270 THR A C 1
ATOM 2050 O O . THR A 1 270 ? -1.968 -8.320 -7.492 1.00 92.06 270 THR A O 1
ATOM 2053 N N . LEU A 1 271 ? -2.813 -8.742 -5.450 1.00 91.50 271 LEU A N 1
ATOM 2054 C CA . LEU A 1 271 ? -4.155 -9.165 -5.829 1.00 91.50 271 LEU A CA 1
ATOM 2055 C C . LEU A 1 271 ? -5.180 -8.471 -4.923 1.00 91.50 271 LEU A C 1
ATOM 2057 O O . LEU A 1 271 ? -4.841 -8.167 -3.770 1.00 91.50 271 LEU A O 1
ATOM 2061 N N . PRO A 1 272 ? -6.422 -8.258 -5.401 1.00 89.88 272 PRO A N 1
ATOM 2062 C CA . PRO A 1 272 ? -7.509 -7.792 -4.553 1.00 89.88 272 PRO A CA 1
ATOM 2063 C C . PRO A 1 272 ? -7.689 -8.744 -3.370 1.00 89.88 272 PRO A C 1
ATOM 2065 O O . PRO A 1 272 ? -7.859 -9.951 -3.549 1.00 89.88 272 PRO A O 1
ATOM 2068 N N . VAL A 1 273 ? -7.622 -8.208 -2.155 1.00 88.00 273 VAL A N 1
ATOM 2069 C CA . VAL A 1 273 ? -7.731 -8.998 -0.929 1.00 88.00 273 VAL A CA 1
ATOM 2070 C C . VAL A 1 273 ? -8.418 -8.189 0.159 1.00 88.00 273 VAL A C 1
ATOM 2072 O O . VAL A 1 273 ? -8.203 -6.983 0.286 1.00 88.00 273 VAL A O 1
ATOM 2075 N N . VAL A 1 274 ? -9.215 -8.884 0.967 1.00 90.19 274 VAL A N 1
ATOM 2076 C CA . VAL A 1 274 ? -9.718 -8.376 2.241 1.00 90.19 274 VAL A CA 1
ATOM 2077 C C . VAL A 1 274 ? -8.821 -8.923 3.343 1.00 90.19 274 VAL A C 1
ATOM 2079 O O . VAL A 1 274 ? -8.708 -10.135 3.535 1.00 90.19 274 VAL A O 1
ATOM 2082 N N . VAL A 1 275 ? -8.153 -8.029 4.060 1.00 90.62 275 VAL A N 1
ATOM 2083 C CA . VAL A 1 275 ? -7.345 -8.374 5.224 1.00 90.62 275 VAL A CA 1
ATOM 2084 C C . VAL A 1 275 ? -8.281 -8.572 6.409 1.00 90.62 275 VAL A C 1
ATOM 2086 O O . VAL A 1 275 ? -8.890 -7.617 6.882 1.00 90.62 275 VAL A O 1
ATOM 2089 N N . TYR A 1 276 ? -8.366 -9.807 6.904 1.00 92.75 276 TYR A N 1
ATOM 2090 C CA . TYR A 1 276 ? -8.971 -10.130 8.195 1.00 92.75 276 TYR A CA 1
ATOM 2091 C C . TYR A 1 276 ? -7.865 -10.372 9.221 1.00 92.75 276 TYR A C 1
ATOM 20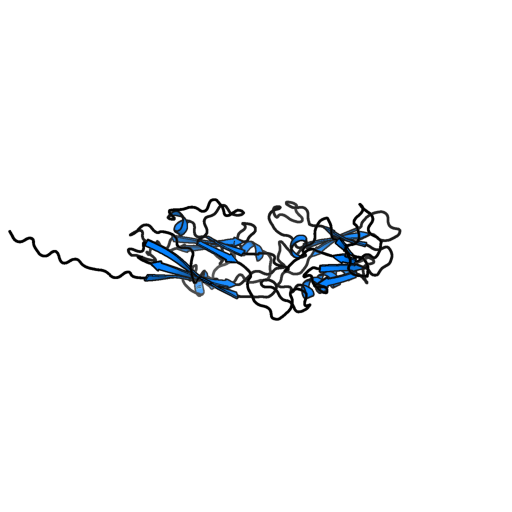93 O O . TYR A 1 276 ? -7.064 -11.302 9.084 1.00 92.75 276 TYR A O 1
ATOM 2101 N N . ARG A 1 277 ? -7.813 -9.538 10.260 1.00 91.50 277 ARG A N 1
ATOM 2102 C CA . ARG A 1 277 ? -6.865 -9.683 11.362 1.00 91.50 277 ARG A CA 1
ATOM 2103 C C . ARG A 1 277 ? -7.610 -9.871 12.672 1.00 91.50 277 ARG A C 1
ATOM 2105 O O . ARG A 1 277 ? -8.266 -8.950 13.138 1.00 91.50 277 ARG A O 1
ATOM 2112 N N . ASN A 1 278 ? -7.420 -11.033 13.291 1.00 92.75 278 ASN A N 1
ATOM 2113 C CA . ASN A 1 278 ? -7.839 -11.314 14.661 1.00 92.75 278 ASN A CA 1
ATOM 2114 C C . ASN A 1 278 ? -6.613 -11.276 15.588 1.00 92.75 278 ASN A C 1
ATOM 2116 O O . ASN A 1 278 ? -5.625 -11.985 15.371 1.00 92.75 278 ASN A O 1
ATOM 2120 N N . PHE A 1 279 ? -6.647 -10.405 16.590 1.00 90.38 279 PHE A N 1
ATOM 2121 C CA . PHE A 1 279 ? -5.581 -10.231 17.564 1.00 90.38 279 PHE A CA 1
ATOM 2122 C C . PHE A 1 279 ? -5.830 -11.132 18.775 1.00 90.38 279 PHE A C 1
ATOM 2124 O O . PHE A 1 279 ? -6.622 -10.810 19.656 1.00 90.38 279 PHE A O 1
ATOM 2131 N N . THR A 1 280 ? -5.077 -12.231 18.873 1.00 86.69 280 THR A N 1
ATOM 2132 C CA . THR A 1 280 ? -5.103 -13.122 20.049 1.00 86.69 280 THR A CA 1
ATOM 2133 C C . THR A 1 280 ? -4.626 -12.422 21.322 1.00 86.69 280 THR A C 1
ATOM 2135 O O . THR A 1 280 ? -5.095 -12.716 22.417 1.00 86.69 280 THR A O 1
ATOM 2138 N N . THR A 1 281 ? -3.687 -11.486 21.178 1.00 85.31 281 THR A N 1
ATOM 2139 C CA . THR A 1 281 ? -3.152 -10.641 22.252 1.00 85.31 281 THR A CA 1
ATOM 2140 C C . THR A 1 281 ? -3.162 -9.190 21.773 1.00 85.31 281 THR A C 1
ATOM 2142 O O . THR A 1 281 ? -2.148 -8.708 21.255 1.00 85.31 281 THR A O 1
ATOM 2145 N N . PRO A 1 282 ? -4.315 -8.504 21.847 1.00 82.69 282 PRO A N 1
ATOM 2146 C CA . PRO A 1 282 ? -4.439 -7.154 21.325 1.00 82.69 282 PRO A CA 1
ATOM 2147 C C . PRO A 1 282 ? -3.594 -6.180 22.145 1.00 82.69 282 PRO A C 1
ATOM 2149 O O . PRO A 1 282 ? -3.438 -6.350 23.356 1.00 82.69 282 PRO A O 1
ATOM 2152 N N . LYS A 1 283 ? -3.081 -5.125 21.501 1.00 81.00 283 LYS A N 1
ATOM 2153 C CA . LYS A 1 283 ? -2.554 -3.968 22.235 1.00 81.00 283 LYS A CA 1
ATOM 2154 C C . LYS A 1 283 ? -3.691 -3.429 23.101 1.00 81.00 283 LYS A C 1
ATOM 2156 O O . LYS A 1 283 ? -4.758 -3.109 22.580 1.00 81.00 283 LYS A O 1
ATOM 2161 N N . GLN A 1 284 ? -3.460 -3.353 24.407 1.00 86.00 284 GLN A N 1
ATOM 2162 C CA . GLN A 1 284 ? -4.434 -2.823 25.352 1.00 86.00 284 GLN A CA 1
ATOM 2163 C C . GLN A 1 284 ? -4.044 -1.406 25.760 1.00 86.00 284 GLN A C 1
ATOM 2165 O O . GLN A 1 284 ? -2.914 -1.148 26.171 1.00 86.00 284 GLN A O 1
ATOM 2170 N N . ILE A 1 285 ? -4.997 -0.493 25.647 1.00 85.94 285 ILE A N 1
ATOM 2171 C CA . ILE A 1 285 ? -4.917 0.873 26.139 1.00 85.94 285 ILE A CA 1
ATOM 2172 C C . ILE A 1 285 ? -5.548 0.882 27.525 1.00 85.94 285 ILE A C 1
ATOM 2174 O O . ILE A 1 285 ? -6.711 0.504 27.683 1.00 85.94 285 ILE A O 1
ATOM 2178 N N . GLN A 1 286 ? -4.784 1.314 28.529 1.00 85.25 286 GLN A N 1
ATOM 2179 C CA . GLN A 1 286 ? -5.345 1.599 29.843 1.00 85.25 286 GLN A CA 1
ATOM 2180 C C . GLN A 1 286 ? -6.335 2.755 29.713 1.00 85.25 286 GLN A C 1
ATOM 2182 O O . GLN A 1 286 ? -6.003 3.806 29.173 1.00 85.25 286 GLN A O 1
ATOM 2187 N N . TRP A 1 287 ? -7.538 2.551 30.229 1.00 87.00 287 TRP A N 1
ATOM 2188 C CA . TRP A 1 287 ? -8.613 3.524 30.192 1.00 87.00 287 TRP A CA 1
ATOM 2189 C C . TRP A 1 287 ? -8.888 4.097 31.577 1.00 87.00 287 TRP A C 1
ATOM 2191 O O . TRP A 1 287 ? -8.735 3.422 32.599 1.00 87.00 287 TRP A O 1
ATOM 2201 N N . ILE A 1 288 ? -9.331 5.352 31.612 1.00 86.44 288 ILE A N 1
ATOM 2202 C CA . ILE A 1 288 ? -9.752 5.997 32.853 1.00 86.44 288 ILE A CA 1
ATOM 2203 C C . ILE A 1 288 ? -11.105 5.413 33.258 1.00 86.44 288 ILE A C 1
ATOM 2205 O O . ILE A 1 288 ? -12.113 5.606 32.578 1.00 86.44 288 ILE A O 1
ATOM 2209 N N . ALA A 1 289 ? -11.140 4.717 34.394 1.00 81.81 289 ALA A N 1
ATOM 2210 C CA . ALA A 1 289 ? -12.376 4.151 34.918 1.00 81.81 289 ALA A CA 1
ATOM 2211 C C . ALA A 1 289 ? -13.465 5.236 35.041 1.00 81.81 289 ALA A C 1
ATOM 2213 O O . ALA A 1 289 ? -13.210 6.322 35.566 1.00 81.81 289 ALA A O 1
ATOM 2214 N N . LYS A 1 290 ? -14.693 4.917 34.605 1.00 83.62 290 LYS A N 1
ATOM 2215 C CA . LYS A 1 290 ? -15.873 5.811 34.556 1.00 83.62 290 LYS A CA 1
ATOM 2216 C C . LYS A 1 290 ? -15.844 6.900 33.475 1.00 83.62 290 LYS A C 1
ATOM 2218 O O . LYS A 1 290 ? -16.809 7.657 33.376 1.00 83.62 290 LYS A O 1
ATOM 2223 N N . GLN A 1 291 ? -14.791 6.994 32.660 1.00 86.94 291 GLN A N 1
ATOM 2224 C CA . GLN A 1 291 ? -14.804 7.859 31.484 1.00 86.94 291 GLN A CA 1
ATOM 2225 C C . GLN A 1 291 ? -15.652 7.206 30.386 1.00 86.94 291 GLN A C 1
ATOM 2227 O O . GLN A 1 291 ? -15.310 6.147 29.862 1.00 86.94 291 GLN A O 1
ATOM 2232 N N . ASN A 1 292 ? -16.753 7.855 30.020 1.00 89.12 292 ASN A N 1
ATOM 2233 C CA . ASN A 1 292 ? -17.615 7.403 28.932 1.00 89.12 292 ASN A CA 1
ATOM 2234 C C . ASN A 1 292 ? -16.933 7.576 27.565 1.00 89.12 292 ASN A C 1
ATOM 2236 O O . ASN A 1 292 ? -16.243 8.573 27.332 1.00 89.12 292 ASN A O 1
ATOM 2240 N N . ILE A 1 293 ? -17.205 6.657 26.633 1.00 89.88 293 ILE A N 1
ATOM 2241 C CA . ILE A 1 293 ? -16.832 6.813 25.220 1.00 89.88 293 ILE A CA 1
ATOM 2242 C C . ILE A 1 293 ? -17.981 7.535 24.509 1.00 89.88 293 ILE A C 1
ATOM 2244 O O . ILE A 1 293 ? -19.058 6.976 24.310 1.00 89.88 293 ILE A O 1
ATOM 2248 N N . SER A 1 294 ? -17.775 8.802 24.148 1.00 87.50 294 SER A N 1
ATOM 2249 C CA . SER A 1 294 ? -18.770 9.610 23.423 1.00 87.50 294 SER A CA 1
ATOM 2250 C C . SER A 1 294 ? -18.821 9.268 21.930 1.00 87.50 294 SER A C 1
ATOM 2252 O O . SER A 1 294 ? -17.775 8.958 21.362 1.00 87.50 294 SER A O 1
ATOM 2254 N N . ALA A 1 295 ? -19.974 9.445 21.272 1.00 81.88 295 ALA A N 1
ATOM 2255 C CA . ALA A 1 295 ? -20.163 9.258 19.823 1.00 81.88 295 ALA A CA 1
ATOM 2256 C C . ALA A 1 295 ? -19.545 10.369 18.961 1.00 81.88 295 ALA A C 1
ATOM 2258 O O . ALA A 1 295 ? -20.117 10.810 17.975 1.00 81.88 295 ALA A O 1
ATOM 2259 N N . ASN A 1 296 ? -18.384 10.862 19.366 1.00 87.69 296 ASN A N 1
ATOM 2260 C CA . ASN A 1 296 ? -17.615 11.845 18.639 1.00 87.69 296 ASN A CA 1
ATOM 2261 C C . ASN A 1 296 ? -16.202 11.280 18.513 1.00 87.69 296 ASN A C 1
ATOM 2263 O O . ASN A 1 296 ? -15.313 11.697 19.246 1.00 87.69 296 ASN A O 1
ATOM 2267 N N . LEU A 1 297 ? -16.048 10.253 17.681 1.00 90.94 297 LEU A N 1
ATOM 2268 C CA . LEU A 1 297 ? -14.791 9.547 17.435 1.00 90.94 297 LEU A CA 1
ATOM 2269 C C . LEU A 1 297 ? -14.402 9.755 15.979 1.00 90.94 297 LEU A C 1
ATOM 2271 O O . LEU A 1 297 ? -15.236 9.593 15.095 1.00 90.94 297 LEU A O 1
ATOM 2275 N N . GLU A 1 298 ? -13.150 10.125 15.747 1.00 92.38 298 GLU A N 1
ATOM 2276 C CA . GLU A 1 298 ? -12.575 10.268 14.412 1.00 92.38 298 GLU A CA 1
ATOM 2277 C C . GLU A 1 298 ? -11.621 9.105 14.184 1.00 92.38 298 GLU A C 1
ATOM 2279 O O . GLU A 1 298 ? -10.745 8.870 15.019 1.00 92.38 298 GLU A O 1
ATOM 2284 N N . PHE A 1 299 ? -11.828 8.377 13.095 1.00 93.69 299 PHE A N 1
ATOM 2285 C CA . PHE A 1 299 ? -11.016 7.242 12.694 1.00 93.69 299 PHE A CA 1
ATOM 2286 C C . PHE A 1 299 ? -10.283 7.586 11.410 1.00 93.69 299 PHE A C 1
ATOM 2288 O O . PHE A 1 299 ? -10.882 8.049 10.440 1.00 93.69 299 PHE A O 1
ATOM 2295 N N . GLN A 1 300 ? -8.977 7.354 11.432 1.00 93.88 300 GLN A N 1
ATOM 2296 C CA . GLN A 1 300 ? -8.076 7.629 10.328 1.00 93.88 300 GLN A CA 1
ATOM 2297 C C . GLN A 1 300 ? -7.193 6.411 10.098 1.00 93.88 300 GLN A C 1
ATOM 2299 O O . GLN A 1 300 ? -6.648 5.854 11.052 1.00 93.88 300 GLN A O 1
ATOM 2304 N N . VAL A 1 301 ? -7.033 6.009 8.843 1.00 94.19 301 VAL A N 1
ATOM 2305 C CA . VAL A 1 301 ? -6.136 4.919 8.456 1.00 94.19 301 VAL A CA 1
ATOM 2306 C C . VAL A 1 301 ? -4.958 5.512 7.700 1.00 94.19 301 VAL A C 1
ATOM 2308 O O . VAL A 1 301 ? -5.144 6.164 6.675 1.00 94.19 301 VAL A O 1
ATOM 2311 N N . TYR A 1 302 ? -3.747 5.302 8.207 1.00 93.19 302 TYR A N 1
ATOM 2312 C CA . TYR A 1 302 ? -2.505 5.802 7.613 1.00 93.19 302 TYR A CA 1
ATOM 2313 C C . TYR A 1 302 ? -1.695 4.664 7.003 1.00 93.19 302 TYR A C 1
ATOM 2315 O O . TYR A 1 302 ? -1.634 3.587 7.584 1.00 93.19 302 TYR A O 1
ATOM 2323 N N . GLY A 1 303 ? -1.077 4.892 5.845 1.00 91.88 303 GLY A N 1
ATOM 2324 C CA . GLY A 1 303 ? -0.123 3.966 5.234 1.00 91.88 303 GLY A CA 1
ATOM 2325 C C . GLY A 1 303 ? 1.255 3.998 5.902 1.00 91.88 303 GLY A C 1
ATOM 2326 O O . GLY A 1 303 ? 1.526 4.809 6.789 1.00 91.88 303 GLY A O 1
ATOM 2327 N N . ASP A 1 304 ? 2.159 3.138 5.429 1.00 89.38 304 ASP A N 1
ATOM 2328 C CA . ASP A 1 304 ? 3.554 3.062 5.886 1.00 89.38 304 ASP A CA 1
ATOM 2329 C C . ASP A 1 304 ? 4.415 4.268 5.467 1.00 89.38 304 ASP A C 1
ATOM 2331 O O . ASP A 1 304 ? 5.517 4.449 5.983 1.00 89.38 304 ASP A O 1
ATOM 2335 N N . ASP A 1 305 ? 3.895 5.107 4.568 1.00 87.94 305 ASP A N 1
ATOM 2336 C CA . ASP A 1 305 ? 4.441 6.404 4.156 1.00 87.94 305 ASP A CA 1
ATOM 2337 C C . ASP A 1 305 ? 3.978 7.571 5.056 1.00 87.94 305 ASP A C 1
ATOM 2339 O O . ASP A 1 305 ? 4.373 8.720 4.837 1.00 87.94 305 ASP A O 1
ATOM 2343 N N . GLY A 1 306 ? 3.133 7.292 6.057 1.00 87.75 306 GLY A N 1
ATOM 2344 C CA . GLY A 1 306 ? 2.556 8.285 6.965 1.00 87.75 306 GLY A CA 1
ATOM 2345 C C . GLY A 1 306 ? 1.444 9.141 6.346 1.00 87.75 306 GLY A C 1
ATOM 2346 O O . GLY A 1 306 ? 0.999 10.101 6.979 1.00 87.75 306 GLY A O 1
ATOM 2347 N N . GLN A 1 307 ? 0.990 8.818 5.131 1.00 89.00 307 GLN A N 1
ATOM 2348 C CA . GLN A 1 307 ? -0.117 9.497 4.455 1.00 89.00 307 GLN A CA 1
ATOM 2349 C C . GLN A 1 307 ? -1.436 8.764 4.683 1.00 89.00 307 GLN A C 1
ATOM 2351 O O . GLN A 1 307 ? -1.464 7.593 5.059 1.00 89.00 307 GLN A O 1
ATOM 2356 N N . LEU A 1 308 ? -2.552 9.461 4.472 1.00 91.62 308 LEU A N 1
ATOM 2357 C CA . LEU A 1 308 ? -3.876 8.860 4.599 1.00 91.62 308 LEU A CA 1
ATOM 2358 C C . LEU A 1 308 ? -4.049 7.739 3.563 1.00 91.62 308 LEU A C 1
ATOM 2360 O O . LEU A 1 308 ? -3.696 7.910 2.397 1.00 91.62 308 LEU A O 1
ATOM 2364 N N . PHE A 1 309 ? -4.585 6.592 3.969 1.00 92.00 309 PHE A N 1
ATOM 2365 C CA . PHE A 1 309 ? -4.641 5.396 3.127 1.00 92.00 309 PHE A CA 1
ATOM 2366 C C . PHE A 1 309 ? -5.511 5.577 1.875 1.00 92.00 309 PHE A C 1
ATOM 2368 O O . PHE A 1 309 ? -5.207 5.003 0.829 1.00 92.00 309 PHE A O 1
ATOM 2375 N N . SER A 1 310 ? -6.524 6.442 1.938 1.00 90.19 310 SER A N 1
ATOM 2376 C CA . SER A 1 310 ? -7.365 6.814 0.795 1.00 90.19 310 SER A CA 1
ATOM 2377 C C . SER A 1 310 ? -6.611 7.498 -0.345 1.00 90.19 310 SER A C 1
ATOM 2379 O O . SER A 1 310 ? -7.009 7.345 -1.498 1.00 90.19 310 SER A O 1
ATOM 2381 N N . SER A 1 311 ? -5.472 8.143 -0.063 1.00 88.88 311 SER A N 1
ATOM 2382 C CA . SER A 1 311 ? -4.613 8.759 -1.091 1.00 88.88 311 SER A CA 1
ATOM 2383 C C . SER A 1 311 ? -4.035 7.753 -2.092 1.00 88.88 311 SER A C 1
ATOM 2385 O O . SER A 1 311 ? -3.546 8.134 -3.149 1.00 88.88 311 SER A O 1
ATOM 2387 N N . ASN A 1 312 ? -4.093 6.454 -1.787 1.00 87.25 312 ASN A N 1
ATOM 2388 C CA . ASN A 1 312 ? -3.687 5.389 -2.709 1.00 87.25 312 ASN A CA 1
ATOM 2389 C C . ASN A 1 312 ? -4.799 4.992 -3.693 1.00 87.25 312 ASN A C 1
ATOM 2391 O O . ASN A 1 312 ? -4.578 4.132 -4.540 1.00 87.25 312 ASN A O 1
ATOM 2395 N N . PHE A 1 313 ? -5.983 5.594 -3.567 1.00 84.38 313 PHE A N 1
ATOM 2396 C CA . PHE A 1 313 ? -7.135 5.384 -4.443 1.00 84.38 313 PHE A CA 1
ATOM 2397 C C . PHE A 1 313 ? -7.543 6.662 -5.188 1.00 84.38 313 PHE A C 1
ATOM 2399 O O . PHE A 1 313 ? -8.397 6.591 -6.071 1.00 84.38 313 PHE A O 1
ATOM 2406 N N . GLU A 1 314 ? -6.972 7.822 -4.837 1.00 74.44 314 GLU A N 1
ATOM 2407 C CA . GLU A 1 314 ? -7.202 9.086 -5.551 1.00 74.44 314 GLU A CA 1
ATOM 2408 C C . GLU A 1 314 ? -6.944 8.880 -7.051 1.00 74.44 314 GLU A C 1
ATOM 2410 O O . GLU A 1 314 ? -6.053 8.135 -7.412 1.00 74.44 314 GLU A O 1
ATOM 2415 N N . GLU A 1 315 ? -7.758 9.443 -7.943 1.00 62.84 315 GLU A N 1
ATOM 2416 C CA . GLU A 1 315 ? -7.609 9.305 -9.412 1.00 62.84 315 GLU A CA 1
ATOM 2417 C C . GLU A 1 315 ? -7.738 7.883 -10.007 1.00 62.84 315 GLU A C 1
ATOM 2419 O O . GLU A 1 315 ? -7.831 7.744 -11.228 1.00 62.84 315 GLU A O 1
ATOM 2424 N N . THR A 1 316 ? -7.827 6.833 -9.187 1.00 59.94 316 THR A N 1
ATOM 2425 C CA . THR A 1 316 ? -8.078 5.470 -9.668 1.00 59.94 316 THR A CA 1
ATOM 2426 C C . THR A 1 316 ? -9.563 5.274 -9.988 1.00 59.94 316 THR A C 1
ATOM 2428 O O . THR A 1 316 ? -10.441 5.826 -9.327 1.00 59.94 316 THR A O 1
ATOM 2431 N N . ASN A 1 317 ? -9.882 4.404 -10.952 1.00 61.09 317 ASN A N 1
ATOM 2432 C CA . ASN A 1 317 ? -11.260 3.925 -11.165 1.00 61.09 317 ASN A CA 1
ATOM 2433 C C . ASN A 1 317 ? -11.710 2.909 -10.096 1.00 61.09 317 ASN A C 1
ATOM 2435 O O . ASN A 1 317 ? -12.696 2.196 -10.292 1.00 61.09 317 ASN A O 1
ATOM 2439 N N . LEU A 1 318 ? -10.964 2.775 -8.998 1.00 65.88 318 LEU A N 1
ATOM 2440 C CA . LEU A 1 318 ? -11.227 1.780 -7.974 1.00 65.88 318 LEU A CA 1
ATOM 2441 C C . LEU A 1 318 ? -12.063 2.401 -6.867 1.00 65.88 318 LEU A C 1
ATOM 2443 O O . LEU A 1 318 ? -11.762 3.469 -6.339 1.00 65.88 318 LEU A O 1
ATOM 2447 N N . THR A 1 319 ? -13.140 1.712 -6.517 1.00 68.62 319 THR A N 1
ATOM 2448 C CA . THR A 1 319 ? -14.028 2.136 -5.444 1.00 68.62 319 THR A CA 1
ATOM 2449 C C . THR A 1 319 ? -13.356 1.905 -4.099 1.00 68.62 319 THR A C 1
ATOM 2451 O O . THR A 1 319 ? -12.917 0.795 -3.802 1.00 68.62 319 THR A O 1
ATOM 2454 N N . GLN A 1 320 ? -13.303 2.948 -3.273 1.00 78.50 320 GLN A N 1
ATOM 2455 C CA . GLN A 1 320 ? -12.945 2.807 -1.866 1.00 78.50 320 GLN A CA 1
ATOM 2456 C C . GLN A 1 320 ? -14.052 2.011 -1.166 1.00 78.50 320 GLN A C 1
ATOM 2458 O O . GLN A 1 320 ? -15.205 2.443 -1.125 1.00 78.50 320 GLN A O 1
ATOM 2463 N N . GLU A 1 321 ? -13.707 0.838 -0.651 1.00 85.75 321 GLU A N 1
ATOM 2464 C CA . GLU A 1 321 ? -14.626 -0.019 0.095 1.00 85.75 321 GLU A CA 1
ATOM 2465 C C . GLU A 1 321 ? -14.582 0.298 1.601 1.00 85.75 321 GLU A C 1
ATOM 2467 O O . GLU A 1 321 ? -13.599 0.836 2.122 1.00 85.75 321 GLU A O 1
ATOM 2472 N N . ASN A 1 322 ? -15.672 -0.018 2.305 1.00 91.75 322 ASN A N 1
ATOM 2473 C CA . ASN A 1 322 ? -15.771 0.168 3.752 1.00 91.75 322 ASN A CA 1
ATOM 2474 C C . ASN A 1 322 ? -14.863 -0.822 4.504 1.00 91.75 322 ASN A C 1
ATOM 2476 O O . ASN A 1 322 ? -14.456 -1.853 3.969 1.00 91.75 322 ASN A O 1
ATOM 2480 N N . TRP A 1 323 ? -14.542 -0.511 5.757 1.00 95.00 323 TRP A N 1
ATOM 2481 C CA . TRP A 1 323 ? -13.755 -1.370 6.641 1.00 95.00 323 TRP A CA 1
ATOM 2482 C C . TRP A 1 323 ? -14.366 -1.360 8.037 1.00 95.00 323 TRP A C 1
ATOM 2484 O O . TRP A 1 323 ? -15.041 -0.404 8.417 1.00 95.00 323 TRP A O 1
ATOM 2494 N N . SER A 1 324 ? -14.101 -2.404 8.812 1.00 96.38 324 SER A N 1
ATOM 2495 C CA . SER A 1 324 ? -14.644 -2.548 10.157 1.00 96.38 324 SER A CA 1
ATOM 2496 C C . SER A 1 324 ? -13.589 -2.990 11.164 1.00 96.38 324 SER A C 1
ATOM 2498 O O . SER A 1 324 ? -12.547 -3.558 10.827 1.00 96.38 324 SER A O 1
ATOM 2500 N N . MET A 1 325 ? -13.843 -2.692 12.434 1.00 96.12 325 MET A N 1
ATOM 2501 C CA . MET A 1 325 ? -13.012 -3.115 13.555 1.00 96.12 325 MET A CA 1
ATOM 2502 C C . MET A 1 325 ? -13.842 -3.384 14.803 1.00 96.12 325 MET A C 1
ATOM 2504 O O . MET A 1 325 ? -14.880 -2.767 15.035 1.00 96.12 325 MET A O 1
ATOM 2508 N N . THR A 1 326 ? -13.317 -4.250 15.662 1.00 95.88 326 THR A N 1
ATOM 2509 C CA . THR A 1 326 ? -13.912 -4.571 16.960 1.00 95.88 326 THR A CA 1
ATOM 2510 C C . THR A 1 326 ? -12.943 -4.198 18.074 1.00 95.88 326 THR A C 1
ATOM 2512 O O . THR A 1 326 ? -11.773 -4.585 18.061 1.00 95.88 326 THR A O 1
ATOM 2515 N N . LEU A 1 327 ? -13.435 -3.450 19.060 1.00 93.56 327 LEU A N 1
ATOM 2516 C CA . LEU A 1 327 ? -12.743 -3.121 20.303 1.00 93.56 327 LEU A CA 1
ATOM 2517 C C . LEU A 1 327 ? -13.341 -3.931 21.455 1.00 93.56 327 LEU A C 1
ATOM 2519 O O . LEU A 1 327 ? -14.532 -3.829 21.741 1.00 93.56 327 LEU A O 1
ATOM 2523 N N . LEU A 1 328 ? -12.502 -4.674 22.166 1.00 93.56 328 LEU A N 1
ATOM 2524 C CA . LEU A 1 328 ? -12.828 -5.281 23.448 1.00 93.56 328 LEU A CA 1
ATOM 2525 C C . LEU A 1 328 ? -12.675 -4.242 24.563 1.00 93.56 328 LEU A C 1
ATOM 2527 O O . LEU A 1 328 ? -11.590 -3.701 24.776 1.00 93.56 328 LEU A O 1
ATOM 2531 N N . LEU A 1 329 ? -13.757 -4.001 25.296 1.00 92.12 329 LEU A N 1
ATOM 2532 C CA . LEU A 1 329 ? -13.782 -3.214 26.525 1.00 92.12 329 LEU A CA 1
ATOM 2533 C C . LEU A 1 329 ? -13.761 -4.179 27.711 1.00 92.12 329 LEU A C 1
ATOM 2535 O O . LEU A 1 329 ? -14.613 -5.067 27.775 1.00 92.12 329 LEU A O 1
ATOM 2539 N N . SER A 1 330 ? -12.832 -4.021 28.656 1.00 90.06 330 SER A N 1
ATOM 2540 C CA . SER A 1 330 ? -12.767 -4.877 29.851 1.00 90.06 330 SER A CA 1
ATOM 2541 C C . SER A 1 330 ? -12.586 -4.092 31.143 1.00 90.06 330 SER A C 1
ATOM 2543 O O . SER A 1 330 ? -11.942 -3.046 31.166 1.00 90.06 330 SER A O 1
ATOM 2545 N N . GLU A 1 331 ? -13.149 -4.616 32.234 1.00 84.50 331 GLU A N 1
ATOM 2546 C CA . GLU A 1 331 ? -12.998 -4.067 33.595 1.00 84.50 331 GLU A CA 1
ATOM 2547 C C . GLU A 1 331 ? -11.761 -4.600 34.339 1.00 84.50 331 GLU A C 1
ATOM 2549 O O . GLU A 1 331 ? -11.349 -4.014 35.342 1.00 84.50 331 GLU A O 1
ATOM 2554 N N . ASN A 1 332 ? -11.156 -5.678 33.831 1.00 68.00 332 ASN A N 1
ATOM 2555 C CA . ASN A 1 332 ? -9.896 -6.234 34.332 1.00 68.00 332 ASN A CA 1
ATOM 2556 C C . ASN A 1 332 ? -8.694 -5.465 33.824 1.00 68.00 332 ASN A C 1
ATOM 2558 O O . ASN A 1 332 ? -8.664 -5.206 32.598 1.00 68.00 332 ASN A O 1
#